Protein AF-A0A0B8PAC1-F1 (afdb_monomer_lite)

Foldseek 3Di:
DDPVVVVVVVVVVVVVPPPPPPPPPPPDDDAQEEEEEQQQQDPDDDPVRNSNDDDPVRLVVLQVVLVVSVHQKYKYKNHQDPVRVCSRNPDQWDWFWACCVPPVNVLLADPPGGIIITMTHGPQKDKDWDHKDQPDPDPSHNFWIKTWMWIDDVPDDTKIWIWTFDDDDDPPPDDDDDDDPDPDDGDTDIDID

Radius of gyration: 26.23 Å; chains: 1; bounding box: 76×37×87 Å

pLDDT: mean 80.49, std 21.04, range [26.0, 98.44]

Secondary structure (DSSP, 8-state):
--HHHHHHHHHHHHHHTGGG------------EEEEEEEEE-SS-BTTBGGG---HHHHHHHHHHHHHTT-SEEEEEEE--HHHHHHHH-TTEEEEE-GGGSGGGGGGS-SS---EEEEEEETTSEEEE-PPEE--SSTT--S-EEEEEEEE-TTS--EEEEEE-PPP--------SS------PPPPEEEE-

Sequence (193 aa):
MNIKTVKKCLAFASILLSPITFTQVAYASSLQVSSWNIAWLSETGYPQFSESIRNKDDWQRLSYYSDKLNSDVLAFQEVNSIEAISKVVGDNFNIYLSQRSGWRYRDNQFDDINQYTGFAVNKSLEVKEHKDLNLNTERNGKLRFATYIEVKRPNAAAIHAYQCTLKRVAKLKKETTAPVRSFVLKGKCLIVG

Structure (mmCIF, N/CA/C/O backbone):
data_AF-A0A0B8PAC1-F1
#
_entry.id   AF-A0A0B8PAC1-F1
#
loop_
_atom_site.group_PDB
_atom_site.id
_atom_site.type_symbol
_atom_site.label_atom_id
_atom_site.label_alt_id
_atom_site.label_comp_id
_atom_site.label_asym_id
_atom_site.label_entity_id
_atom_site.label_seq_id
_atom_site.pdbx_PDB_ins_code
_atom_site.Cartn_x
_atom_site.Cartn_y
_atom_site.Cartn_z
_atom_site.occupancy
_atom_site.B_iso_or_equiv
_atom_site.auth_seq_id
_atom_site.auth_comp_id
_atom_site.auth_asym_id
_atom_site.auth_atom_id
_atom_site.pdbx_PDB_model_num
ATOM 1 N N . MET A 1 1 ? -63.603 7.082 46.243 1.00 55.25 1 MET A N 1
ATOM 2 C CA . MET A 1 1 ? -62.146 6.879 46.054 1.00 55.25 1 MET A CA 1
ATOM 3 C C . MET A 1 1 ? -61.405 8.045 46.708 1.00 55.25 1 MET A C 1
ATOM 5 O O . MET A 1 1 ? -61.757 9.185 46.437 1.00 55.25 1 MET A O 1
ATOM 9 N N . ASN A 1 2 ? -60.489 7.793 47.650 1.00 65.25 2 ASN A N 1
ATOM 10 C CA . ASN A 1 2 ? -59.908 8.838 48.509 1.00 65.25 2 ASN A CA 1
ATOM 11 C C . ASN A 1 2 ? -58.865 9.680 47.746 1.00 65.25 2 ASN A C 1
ATOM 13 O O . ASN A 1 2 ? -57.866 9.150 47.261 1.00 65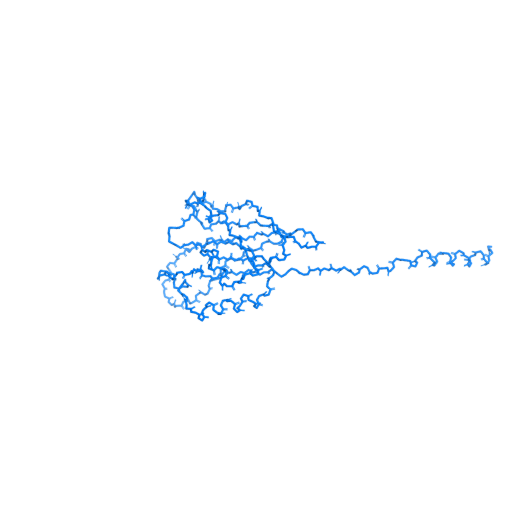.25 2 ASN A O 1
ATOM 17 N N . ILE A 1 3 ? -59.078 10.998 47.677 1.00 57.22 3 ILE A N 1
ATOM 18 C CA . ILE A 1 3 ? -58.225 11.970 46.966 1.00 57.22 3 ILE A CA 1
ATOM 19 C C . ILE A 1 3 ? -56.763 11.920 47.452 1.00 57.22 3 ILE A C 1
ATOM 21 O O . ILE A 1 3 ? -55.840 12.142 46.666 1.00 57.22 3 ILE A O 1
ATOM 25 N N . LYS A 1 4 ? -56.518 11.568 48.724 1.00 57.72 4 LYS A N 1
ATOM 26 C CA . LYS A 1 4 ? -55.156 11.396 49.263 1.00 57.72 4 LYS A CA 1
ATOM 27 C C . LYS A 1 4 ? -54.440 10.165 48.693 1.00 57.72 4 LYS A C 1
ATOM 29 O O . LYS A 1 4 ? -53.223 10.201 48.530 1.00 57.72 4 LYS A O 1
ATOM 34 N N . THR A 1 5 ? -55.173 9.103 48.365 1.00 56.06 5 THR A N 1
ATOM 35 C CA . THR A 1 5 ? -54.619 7.867 47.787 1.00 56.06 5 THR A CA 1
ATOM 36 C C . THR A 1 5 ? -54.248 8.066 46.318 1.00 56.06 5 THR A C 1
ATOM 38 O O . THR A 1 5 ? -53.167 7.662 45.902 1.00 56.06 5 THR A O 1
ATOM 41 N N . VAL A 1 6 ? -55.074 8.797 45.560 1.00 58.62 6 VAL A N 1
ATOM 42 C CA . VAL A 1 6 ? -54.806 9.126 44.147 1.00 58.62 6 VAL A CA 1
ATOM 43 C C . VAL A 1 6 ? -53.560 10.014 44.006 1.00 58.62 6 VAL A C 1
ATOM 45 O O . VAL A 1 6 ? -52.707 9.741 43.166 1.00 58.62 6 VAL A O 1
ATOM 48 N N . LYS A 1 7 ? -53.383 11.017 44.882 1.00 51.88 7 LYS A N 1
ATOM 49 C CA . LYS A 1 7 ? -52.188 11.887 44.889 1.00 51.88 7 LYS A CA 1
ATOM 50 C C . LYS A 1 7 ? -50.889 11.137 45.212 1.00 51.88 7 LYS A C 1
ATOM 52 O O . LYS A 1 7 ? -49.858 11.449 44.625 1.00 51.88 7 LYS A O 1
ATOM 57 N N . LYS A 1 8 ? -50.932 10.142 46.109 1.00 52.06 8 LYS A N 1
ATOM 58 C CA . LYS A 1 8 ? -49.770 9.288 46.411 1.00 52.06 8 LYS A CA 1
ATOM 59 C C . LYS A 1 8 ? -49.407 8.396 45.219 1.00 52.06 8 LYS A C 1
ATOM 61 O O . LYS A 1 8 ? -48.238 8.338 44.865 1.00 52.06 8 LYS A O 1
ATOM 66 N N . CYS A 1 9 ? -50.383 7.778 44.551 1.00 51.62 9 CYS A N 1
ATOM 67 C CA . CYS A 1 9 ? -50.128 6.962 43.356 1.00 51.62 9 CYS A CA 1
ATOM 68 C C . CYS A 1 9 ? -49.578 7.778 42.173 1.00 51.62 9 CYS A C 1
ATOM 70 O O . CYS A 1 9 ? -48.664 7.308 41.502 1.00 51.62 9 CYS A O 1
ATOM 72 N N . LEU A 1 10 ? -50.061 9.009 41.956 1.00 51.34 10 LEU A N 1
ATOM 73 C CA . LEU A 1 10 ? -49.503 9.908 40.935 1.00 51.34 10 LEU A CA 1
ATOM 74 C C . LEU A 1 10 ? -48.063 10.336 41.254 1.00 51.34 10 LEU A C 1
ATOM 76 O O . LEU A 1 10 ? -47.228 10.348 40.358 1.00 51.34 10 LEU A O 1
ATOM 80 N N . ALA A 1 11 ? -47.737 10.622 42.519 1.00 51.81 11 ALA A N 1
ATOM 81 C CA . ALA A 1 11 ? -46.369 10.965 42.915 1.00 51.81 11 ALA A CA 1
ATOM 82 C C . ALA A 1 11 ? -45.387 9.786 42.753 1.00 51.81 11 ALA A C 1
ATOM 84 O O . ALA A 1 11 ? -44.249 9.991 42.339 1.00 51.81 11 ALA A O 1
ATOM 85 N N . PHE A 1 12 ? -45.829 8.550 43.017 1.00 51.41 12 PHE A N 1
ATOM 86 C CA . PHE A 1 12 ? -45.015 7.347 42.794 1.00 51.41 12 PHE A CA 1
ATOM 87 C C . PHE A 1 12 ? -44.838 7.013 41.304 1.00 51.41 12 PHE A C 1
ATOM 89 O O . PHE A 1 12 ? -43.748 6.610 40.901 1.00 51.41 12 PHE A O 1
ATOM 96 N N . ALA A 1 13 ? -45.863 7.232 40.472 1.00 52.00 13 ALA A N 1
ATOM 97 C CA . ALA A 1 13 ? -45.767 7.037 39.025 1.00 52.00 13 ALA A CA 1
ATOM 98 C C . ALA A 1 13 ? -44.797 8.034 38.360 1.00 52.00 13 ALA A C 1
ATOM 100 O O . ALA A 1 13 ? -44.042 7.652 37.468 1.00 52.00 13 ALA A O 1
ATOM 101 N N . SER A 1 14 ? -44.748 9.282 38.838 1.00 52.47 14 SER A N 1
ATOM 102 C CA . SER A 1 14 ? -43.833 10.308 38.314 1.00 52.47 14 SER A CA 1
ATOM 103 C C . SER A 1 14 ? -42.361 10.072 38.679 1.00 52.47 14 SER A C 1
ATOM 105 O O . SER A 1 14 ? -41.478 10.472 37.927 1.00 52.47 14 SER A O 1
ATOM 107 N N . ILE A 1 15 ? -42.074 9.410 39.806 1.00 53.97 15 ILE A N 1
ATOM 108 C CA . ILE A 1 15 ? -40.696 9.099 40.230 1.00 53.97 15 ILE A CA 1
ATOM 109 C C . ILE A 1 15 ? -40.146 7.872 39.481 1.00 53.97 15 ILE A C 1
ATOM 111 O O . ILE A 1 15 ? -38.960 7.831 39.161 1.00 53.97 15 ILE A O 1
ATOM 115 N N . LEU A 1 16 ? -41.002 6.907 39.127 1.00 53.84 16 LEU A N 1
ATOM 116 C CA . LEU A 1 16 ? -40.604 5.702 38.385 1.00 53.84 16 LEU A CA 1
ATOM 117 C C . LEU A 1 16 ? -40.397 5.931 36.877 1.00 53.84 16 LEU A C 1
ATOM 119 O O . LEU A 1 16 ? -39.683 5.154 36.250 1.00 53.84 16 LEU A O 1
ATOM 123 N N . LEU A 1 17 ? -40.961 6.998 36.298 1.00 52.41 17 LEU A N 1
ATOM 124 C CA . LEU A 1 17 ? -40.736 7.373 34.891 1.00 52.41 17 LEU A CA 1
ATOM 125 C C . LEU A 1 17 ? -39.542 8.324 34.674 1.00 52.41 17 LEU A C 1
ATOM 127 O O . LEU A 1 17 ? -39.187 8.605 33.532 1.00 52.41 17 LEU A O 1
ATOM 131 N N . SER A 1 18 ? -38.916 8.816 35.747 1.00 50.09 18 SER A N 1
ATOM 132 C CA . SER A 1 18 ? -37.859 9.837 35.687 1.00 50.09 18 SER A CA 1
ATOM 133 C C . SER A 1 18 ? -36.458 9.360 35.231 1.00 50.09 18 SER A C 1
ATOM 135 O O . SER A 1 18 ? -35.727 10.178 34.677 1.00 50.09 18 SER A O 1
ATOM 137 N N . PRO A 1 19 ? -36.019 8.086 35.364 1.00 55.28 19 PRO A N 1
ATOM 138 C CA . PRO A 1 19 ? -34.639 7.741 34.998 1.00 55.28 19 PRO A CA 1
ATOM 139 C C . PRO A 1 19 ? -34.410 7.403 33.508 1.00 55.28 19 PRO A C 1
ATOM 141 O O . PRO A 1 19 ? -33.292 7.047 33.148 1.00 55.28 19 PRO A O 1
ATOM 144 N N . ILE A 1 20 ? -35.409 7.498 32.618 1.00 58.44 20 ILE A N 1
ATOM 145 C CA . ILE A 1 20 ? -35.274 6.994 31.228 1.00 58.44 20 ILE A CA 1
ATOM 146 C C . ILE A 1 20 ? -34.591 7.997 30.274 1.00 58.44 20 ILE A C 1
ATOM 148 O O . ILE A 1 20 ? -34.178 7.629 29.178 1.00 58.44 20 ILE A O 1
ATOM 152 N N . THR A 1 21 ? -34.354 9.247 30.676 1.00 57.12 21 THR A N 1
ATOM 153 C CA . THR A 1 21 ? -33.666 10.236 29.823 1.00 57.12 21 THR A CA 1
ATOM 154 C C . THR A 1 21 ? -32.166 10.343 30.106 1.00 57.12 21 THR A C 1
ATOM 156 O O . THR A 1 21 ? -31.617 11.442 30.117 1.00 57.12 21 THR A O 1
ATOM 159 N N . PHE A 1 22 ? -31.468 9.224 30.318 1.00 62.47 22 PHE A N 1
ATOM 160 C CA . PHE A 1 22 ? -30.019 9.211 30.101 1.00 62.47 22 PHE A CA 1
ATOM 161 C C . PHE A 1 22 ? -29.787 9.145 28.591 1.00 62.47 22 PHE A C 1
ATOM 163 O O . PHE A 1 22 ? -29.787 8.071 27.990 1.00 62.47 22 PHE A O 1
ATOM 170 N N . THR A 1 23 ? -29.626 10.307 27.956 1.00 61.69 23 THR A N 1
ATOM 171 C CA . THR A 1 23 ? -29.133 10.377 26.580 1.00 61.69 23 THR A CA 1
ATOM 172 C C . THR A 1 23 ? -27.737 9.770 26.569 1.00 61.69 23 THR A C 1
ATOM 174 O O . THR A 1 23 ? -26.774 10.406 27.000 1.00 61.69 23 THR A O 1
ATOM 177 N N . GLN A 1 24 ? -27.621 8.517 26.133 1.00 66.31 24 GLN A N 1
ATOM 178 C CA . GLN A 1 24 ? -26.319 7.920 25.898 1.00 66.31 24 GLN A CA 1
ATOM 179 C C . GLN A 1 24 ? -25.684 8.675 24.736 1.00 66.31 24 GLN A C 1
ATOM 181 O O . GLN A 1 24 ? -26.110 8.553 23.588 1.00 66.31 24 GLN A O 1
ATOM 186 N N . VAL A 1 25 ? -24.695 9.509 25.047 1.00 66.19 25 VAL A N 1
ATOM 187 C CA . VAL A 1 25 ? -23.840 10.107 24.028 1.00 66.19 25 VAL A CA 1
ATOM 188 C C . VAL A 1 25 ? -23.055 8.951 23.421 1.00 66.19 25 VAL A C 1
ATOM 190 O O . VAL A 1 25 ? -22.156 8.397 24.052 1.00 66.19 25 VAL A O 1
ATOM 193 N N . ALA A 1 26 ? -23.451 8.522 22.225 1.00 67.19 26 ALA A N 1
ATOM 194 C CA . ALA A 1 26 ? -22.711 7.522 21.478 1.00 67.19 26 ALA A CA 1
ATOM 195 C C . ALA A 1 26 ? -21.382 8.147 21.033 1.00 67.19 26 ALA A C 1
ATOM 197 O O . ALA A 1 26 ? -21.338 8.955 20.105 1.00 67.19 26 ALA A O 1
ATOM 198 N N . TYR A 1 27 ? -20.294 7.793 21.715 1.00 64.50 27 TYR A N 1
ATOM 199 C CA . TYR A 1 27 ? -18.945 8.161 21.300 1.00 64.50 27 TYR A CA 1
ATOM 200 C C . TYR A 1 27 ? -18.544 7.294 20.103 1.00 64.50 27 TYR A C 1
ATOM 202 O O . TYR A 1 27 ? -18.070 6.171 20.260 1.00 64.50 27 TYR A O 1
ATOM 210 N N . ALA A 1 28 ? -18.765 7.805 18.893 1.00 66.88 28 ALA A N 1
ATOM 211 C CA . ALA A 1 28 ? -18.284 7.183 17.667 1.00 66.88 28 ALA A CA 1
ATOM 212 C C . ALA A 1 28 ? -16.899 7.748 17.319 1.00 66.88 28 ALA A C 1
ATOM 214 O O . ALA A 1 28 ? -16.769 8.930 17.001 1.00 66.88 28 ALA A O 1
ATOM 215 N N . SER A 1 29 ? -15.857 6.913 17.368 1.00 72.38 29 SER A N 1
ATOM 216 C CA . SER A 1 29 ? -14.559 7.266 16.788 1.00 72.38 29 SER A CA 1
ATOM 217 C C . SER A 1 29 ? -14.637 7.139 15.266 1.00 72.38 29 SER A C 1
ATOM 219 O O . SER A 1 29 ? -14.939 6.065 14.735 1.00 72.38 29 SER A O 1
ATOM 221 N N . SER A 1 30 ? -14.401 8.241 14.551 1.00 83.31 30 SER A N 1
ATOM 222 C CA . SER A 1 30 ? -14.331 8.229 13.089 1.00 83.31 30 SER A CA 1
ATOM 223 C C . SER A 1 30 ? -13.079 7.493 12.620 1.00 83.31 30 SER A C 1
ATOM 225 O O . SER A 1 30 ? -12.010 7.693 13.189 1.00 83.31 30 SER A O 1
ATOM 227 N N . LEU A 1 31 ? -13.213 6.692 11.564 1.00 87.62 31 LEU A N 1
ATOM 228 C CA . LEU A 1 31 ? -12.092 6.110 10.830 1.00 87.62 31 LEU A CA 1
ATOM 229 C C . LEU A 1 31 ? -12.044 6.762 9.445 1.00 87.62 31 LEU A C 1
ATOM 231 O O . LEU A 1 31 ? -12.978 6.586 8.661 1.00 87.62 31 LEU A O 1
ATOM 235 N N . GLN A 1 32 ? -10.983 7.503 9.136 1.00 92.56 32 GLN A N 1
ATOM 236 C CA . GLN A 1 32 ? -10.778 8.051 7.799 1.00 92.56 32 GLN A CA 1
ATOM 237 C C . GLN A 1 32 ? -10.130 7.016 6.888 1.00 92.56 32 GLN A C 1
ATOM 239 O O . GLN A 1 32 ? -8.990 6.596 7.099 1.00 92.56 32 GLN A O 1
ATOM 244 N N . VAL A 1 33 ? -10.859 6.641 5.840 1.00 92.94 33 VAL A N 1
ATOM 245 C CA . VAL A 1 33 ? -10.387 5.683 4.845 1.00 92.94 33 VAL A CA 1
ATOM 246 C C . VAL A 1 33 ? -10.327 6.344 3.475 1.00 92.94 33 VAL A C 1
ATOM 248 O O . VAL A 1 33 ? -11.323 6.878 2.991 1.00 92.94 33 VAL A O 1
ATOM 251 N N . SER A 1 34 ? -9.164 6.265 2.833 1.00 94.19 34 SER A N 1
ATOM 252 C CA . SER A 1 34 ? -8.934 6.792 1.486 1.00 94.19 34 SER A CA 1
ATOM 253 C C . SER A 1 34 ? -8.498 5.696 0.528 1.00 94.19 34 SER A C 1
ATOM 255 O O . SER A 1 34 ? -7.985 4.656 0.937 1.00 94.19 34 SER A O 1
ATOM 257 N N . SER A 1 35 ? -8.664 5.943 -0.775 1.00 94.00 35 SER A N 1
ATOM 258 C CA . SER A 1 35 ? -8.115 5.071 -1.814 1.00 94.00 35 SER A CA 1
ATOM 259 C C . SER A 1 35 ? -7.390 5.838 -2.916 1.00 94.00 35 SER A C 1
ATOM 261 O O . SER A 1 35 ? -7.925 6.801 -3.489 1.00 94.00 35 SER A O 1
ATOM 263 N N . TRP A 1 36 ? -6.187 5.376 -3.260 1.00 94.50 36 TRP A N 1
ATOM 264 C CA . TRP A 1 36 ? -5.319 6.049 -4.218 1.00 94.50 36 TRP A CA 1
ATOM 265 C C . TRP A 1 36 ? -4.577 5.083 -5.146 1.00 94.50 36 TRP A C 1
ATOM 267 O O . TRP A 1 36 ? -3.743 4.282 -4.733 1.00 94.50 36 TRP A O 1
ATOM 277 N N . ASN A 1 37 ? -4.836 5.212 -6.445 1.00 94.00 37 ASN A N 1
ATOM 278 C CA . ASN A 1 37 ? -3.957 4.665 -7.466 1.00 94.00 37 ASN A CA 1
ATOM 279 C C . ASN A 1 37 ? -2.818 5.658 -7.712 1.00 94.00 37 ASN A C 1
ATOM 281 O O . ASN A 1 37 ? -3.069 6.751 -8.222 1.00 94.00 37 ASN A O 1
ATOM 285 N N . ILE A 1 38 ? -1.591 5.282 -7.359 1.00 94.06 38 ILE A N 1
ATOM 286 C CA . ILE A 1 38 ? -0.443 6.207 -7.339 1.00 94.06 38 ILE A CA 1
ATOM 287 C C . ILE A 1 38 ? 0.321 6.196 -8.680 1.00 94.06 38 ILE A C 1
ATOM 289 O O . ILE A 1 38 ? 1.348 6.849 -8.829 1.00 94.06 38 ILE A O 1
ATOM 293 N N . ALA A 1 39 ? -0.229 5.506 -9.689 1.00 92.69 39 ALA A N 1
ATOM 294 C CA . ALA A 1 39 ? 0.265 5.438 -11.064 1.00 92.69 39 ALA A CA 1
ATOM 295 C C . ALA A 1 39 ? 1.727 4.973 -11.174 1.00 92.69 39 ALA A C 1
ATOM 297 O O . ALA A 1 39 ? 2.636 5.783 -11.329 1.00 92.69 39 ALA A O 1
ATOM 298 N N . TRP A 1 40 ? 1.953 3.658 -11.139 1.00 93.94 40 TRP A N 1
ATOM 299 C CA . TRP A 1 40 ? 3.293 3.058 -11.238 1.00 93.94 40 TRP A CA 1
ATOM 300 C C . TRP A 1 40 ? 4.296 3.634 -10.221 1.00 93.94 40 TRP A C 1
ATOM 302 O O . TRP A 1 40 ? 5.363 4.128 -10.589 1.00 93.94 40 TRP A O 1
ATOM 312 N N . LEU A 1 41 ? 3.947 3.635 -8.933 1.00 97.00 41 LEU A N 1
ATOM 313 C CA . LEU A 1 41 ? 4.834 4.109 -7.871 1.00 97.00 41 LEU A CA 1
ATOM 314 C C . LEU A 1 41 ? 6.020 3.155 -7.699 1.00 97.00 41 LEU A C 1
ATOM 316 O O . LEU A 1 41 ? 5.839 2.006 -7.306 1.00 97.00 41 LEU A O 1
ATOM 320 N N . SER A 1 42 ? 7.222 3.649 -7.980 1.00 96.50 42 SER A N 1
ATOM 321 C CA . SER A 1 42 ? 8.472 2.892 -7.942 1.00 96.50 42 SER A CA 1
ATOM 322 C C . SER A 1 42 ? 9.629 3.828 -7.602 1.00 96.50 42 SER A C 1
ATOM 324 O O . SER A 1 42 ? 9.605 5.008 -7.941 1.00 96.50 42 SER A O 1
ATOM 326 N N . GLU A 1 43 ? 10.645 3.301 -6.934 1.00 94.88 43 GLU A N 1
ATOM 327 C CA . GLU A 1 43 ? 11.888 3.976 -6.563 1.00 94.88 43 GLU A CA 1
ATOM 328 C C . GLU A 1 43 ? 12.831 4.112 -7.752 1.00 94.88 43 GLU A C 1
ATOM 330 O O . GLU A 1 43 ? 13.673 5.005 -7.770 1.00 94.88 43 GLU A O 1
ATOM 335 N N . THR A 1 44 ? 12.680 3.221 -8.731 1.00 94.00 44 THR A N 1
ATOM 336 C CA . THR A 1 44 ? 13.395 3.258 -10.005 1.00 94.00 44 THR A CA 1
ATOM 337 C C . THR A 1 44 ? 12.435 3.677 -11.111 1.00 94.00 44 THR A C 1
ATOM 339 O O . THR A 1 44 ? 11.299 3.201 -11.166 1.00 94.00 44 THR A O 1
ATOM 342 N N . GLY A 1 45 ? 12.894 4.571 -11.986 1.00 93.88 45 GLY A N 1
ATOM 343 C CA . GLY A 1 45 ? 12.165 4.964 -13.186 1.00 93.88 45 GLY A CA 1
ATOM 344 C C . GLY A 1 45 ? 12.370 3.952 -14.311 1.00 93.88 45 GLY A C 1
ATOM 345 O O . GLY A 1 45 ? 13.497 3.571 -14.615 1.00 93.88 45 GLY A O 1
ATOM 346 N N . TYR A 1 46 ? 11.277 3.554 -14.948 1.00 92.69 46 TYR A N 1
ATOM 347 C CA . TYR A 1 46 ? 11.241 2.627 -16.071 1.00 92.69 46 TYR A CA 1
ATOM 348 C C . TYR A 1 46 ? 10.802 3.396 -17.327 1.00 92.69 46 TYR A C 1
ATOM 350 O O . TYR A 1 46 ? 9.671 3.883 -17.361 1.00 92.69 46 TYR A O 1
ATOM 358 N N . PRO A 1 47 ? 11.650 3.535 -18.366 1.00 91.44 47 PRO A N 1
ATOM 359 C CA . PRO A 1 47 ? 11.351 4.353 -19.549 1.00 91.44 47 PRO A CA 1
ATOM 360 C C . PRO A 1 47 ? 10.048 3.995 -20.274 1.00 91.44 47 PRO A C 1
ATOM 362 O O . PRO A 1 47 ? 9.400 4.867 -20.849 1.00 91.44 47 PRO A O 1
ATOM 365 N N . GLN A 1 48 ? 9.640 2.725 -20.227 1.00 91.19 48 GLN A N 1
ATOM 366 C CA . GLN A 1 48 ? 8.386 2.243 -20.807 1.00 91.19 48 GLN A CA 1
ATOM 367 C C . GLN A 1 48 ? 7.132 2.672 -20.016 1.00 91.19 48 GLN A C 1
ATOM 369 O O . GLN A 1 48 ? 6.021 2.569 -20.533 1.00 91.19 48 GLN A O 1
ATOM 374 N N . PHE A 1 49 ? 7.304 3.179 -18.789 1.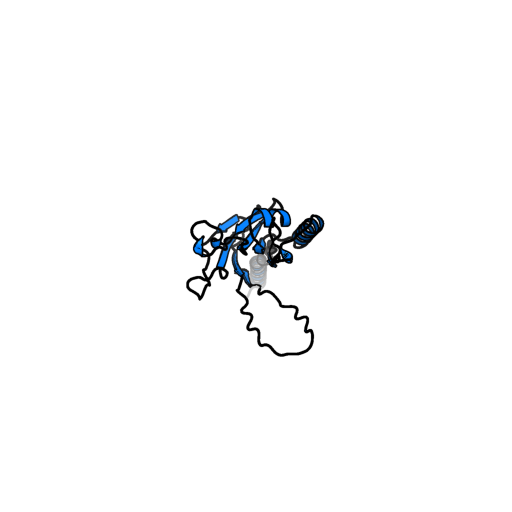00 89.12 49 PHE A N 1
ATOM 375 C CA . PHE A 1 49 ? 6.249 3.694 -17.913 1.00 89.12 49 PHE A CA 1
ATOM 376 C C . PHE A 1 49 ? 6.645 5.081 -17.405 1.00 89.12 49 PHE A C 1
ATOM 378 O O . PHE A 1 49 ? 7.220 5.219 -16.325 1.00 89.12 49 PHE A O 1
ATOM 385 N N . SER A 1 50 ? 6.340 6.124 -18.178 1.00 91.44 50 SER A N 1
ATOM 386 C CA . SER A 1 50 ? 6.737 7.505 -17.864 1.00 91.44 50 SER A CA 1
ATOM 387 C C . SER A 1 50 ? 6.356 7.957 -16.450 1.00 91.44 50 SER A C 1
ATOM 389 O O . SER A 1 50 ? 7.110 8.678 -15.810 1.00 91.44 50 SER A O 1
ATOM 391 N N . GLU A 1 51 ? 5.231 7.471 -15.928 1.00 91.00 51 GLU A N 1
ATOM 392 C CA . GLU A 1 51 ? 4.705 7.778 -14.600 1.00 91.00 51 GLU A CA 1
ATOM 393 C C . GLU A 1 51 ? 5.571 7.213 -13.471 1.00 91.00 51 GLU A C 1
ATOM 395 O O . GLU A 1 51 ? 5.507 7.705 -12.349 1.00 91.00 51 GLU A O 1
ATOM 400 N N . SER A 1 52 ? 6.390 6.194 -13.754 1.00 94.12 52 SER A N 1
ATOM 401 C CA . SER A 1 52 ? 7.353 5.647 -12.794 1.00 94.12 52 SER A CA 1
ATOM 402 C C . SER A 1 52 ? 8.573 6.550 -12.594 1.00 94.12 52 SER A C 1
ATOM 404 O O . SER A 1 52 ? 9.222 6.479 -11.552 1.00 94.12 52 SER A O 1
ATOM 406 N N . ILE A 1 53 ? 8.867 7.428 -13.558 1.00 95.62 53 ILE A N 1
ATOM 407 C CA . ILE A 1 53 ? 10.002 8.348 -13.513 1.00 95.62 53 ILE A CA 1
ATOM 408 C C . ILE A 1 53 ? 9.613 9.547 -12.648 1.00 95.62 53 ILE A C 1
ATOM 410 O O . ILE A 1 53 ? 8.779 10.358 -13.039 1.00 95.62 53 ILE A O 1
ATOM 414 N N . ARG A 1 54 ? 10.221 9.656 -11.464 1.00 95.19 54 ARG A N 1
ATOM 415 C CA . ARG A 1 54 ? 9.922 10.709 -10.485 1.00 95.19 54 ARG A CA 1
ATOM 416 C C . ARG A 1 54 ? 11.182 11.416 -10.028 1.00 95.19 54 ARG A C 1
ATOM 418 O O . ARG A 1 54 ? 12.176 10.773 -9.690 1.00 95.19 54 ARG A O 1
ATOM 425 N N . ASN A 1 55 ? 11.116 12.738 -9.968 1.00 96.12 55 ASN A N 1
ATOM 426 C CA . ASN A 1 55 ? 12.138 13.563 -9.339 1.00 96.12 55 ASN A CA 1
ATOM 427 C C . ASN A 1 55 ? 11.793 13.837 -7.863 1.00 96.12 55 ASN A C 1
ATOM 429 O O . ASN A 1 55 ? 10.774 13.389 -7.336 1.00 96.12 55 ASN A O 1
ATOM 433 N N . LYS A 1 56 ? 12.664 14.579 -7.173 1.00 96.56 56 LYS A N 1
ATOM 434 C CA . LYS A 1 56 ? 12.484 14.925 -5.756 1.00 96.56 56 LYS A CA 1
ATOM 435 C C . LYS A 1 56 ? 11.183 15.692 -5.488 1.00 96.56 56 LYS A C 1
ATOM 437 O O . LYS A 1 56 ? 10.517 15.402 -4.495 1.00 96.56 56 LYS A O 1
ATOM 442 N N . ASP A 1 57 ? 10.814 16.629 -6.355 1.00 97.81 57 ASP A N 1
ATOM 443 C CA . ASP A 1 57 ? 9.606 17.436 -6.182 1.00 97.81 57 ASP A CA 1
ATOM 444 C C . ASP A 1 57 ? 8.340 16.585 -6.343 1.00 97.81 57 ASP A C 1
ATOM 446 O O . ASP A 1 57 ? 7.342 16.825 -5.664 1.00 97.81 57 ASP A O 1
ATOM 450 N N . ASP A 1 58 ? 8.372 15.567 -7.208 1.00 97.38 58 ASP A N 1
ATOM 451 C CA . ASP A 1 58 ? 7.272 14.610 -7.352 1.00 97.38 58 ASP A CA 1
ATOM 452 C C . ASP A 1 58 ? 7.059 13.835 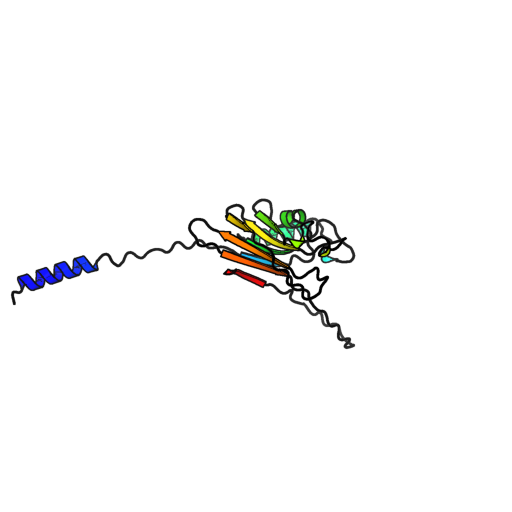-6.049 1.00 97.38 58 ASP A C 1
ATOM 454 O O . ASP A 1 58 ? 5.933 13.751 -5.561 1.00 97.38 58 ASP A O 1
ATOM 458 N N . TRP A 1 59 ? 8.133 13.336 -5.430 1.00 97.56 59 TRP A N 1
ATOM 459 C CA . TRP A 1 59 ? 8.055 12.658 -4.131 1.00 97.56 59 TRP A CA 1
ATOM 460 C C . TRP A 1 59 ? 7.528 13.572 -3.024 1.00 97.56 59 TRP A C 1
ATOM 462 O O . TRP A 1 59 ? 6.662 13.163 -2.251 1.00 97.56 59 TRP A O 1
ATOM 472 N N . GLN A 1 60 ? 7.991 14.823 -2.976 1.00 98.00 60 GLN A N 1
ATOM 473 C CA . GLN A 1 60 ? 7.495 15.810 -2.014 1.00 98.00 60 GLN A CA 1
ATOM 474 C C . GLN A 1 60 ? 6.005 16.100 -2.210 1.00 98.00 60 GLN A C 1
ATOM 476 O O . GLN A 1 60 ? 5.264 16.178 -1.233 1.00 98.00 60 GLN A O 1
ATOM 481 N N . ARG A 1 61 ? 5.539 16.215 -3.460 1.00 98.12 61 ARG A N 1
ATOM 482 C CA . ARG A 1 61 ? 4.112 16.395 -3.762 1.00 98.12 61 ARG A CA 1
ATOM 483 C C . ARG A 1 61 ? 3.293 15.169 -3.384 1.00 98.12 61 ARG A C 1
ATOM 485 O O . ARG A 1 61 ? 2.215 15.329 -2.823 1.00 98.12 61 ARG A O 1
ATOM 492 N N . LEU A 1 62 ? 3.787 13.961 -3.660 1.00 98.12 62 LEU A N 1
ATOM 493 C CA . LEU A 1 62 ? 3.097 12.729 -3.278 1.00 98.12 62 LEU A CA 1
ATOM 494 C C . LEU A 1 62 ? 2.919 12.641 -1.762 1.00 98.12 62 LEU A C 1
ATOM 496 O O . LEU A 1 62 ? 1.809 12.385 -1.302 1.00 98.12 62 LEU A O 1
ATOM 500 N N . SER A 1 63 ? 3.985 12.907 -1.004 1.00 98.12 63 SER A N 1
ATOM 501 C CA . SER A 1 63 ? 3.934 12.930 0.458 1.00 98.12 63 SER A CA 1
ATOM 502 C C . SER A 1 63 ? 3.004 14.026 0.978 1.00 98.12 63 SER A C 1
ATOM 504 O O . SER A 1 63 ? 2.107 13.737 1.763 1.00 98.12 63 SER A O 1
ATOM 506 N N . TYR A 1 64 ? 3.097 15.243 0.434 1.00 98.06 64 TYR A N 1
ATOM 507 C CA . TYR A 1 64 ? 2.180 16.333 0.769 1.00 98.06 64 TYR A CA 1
ATOM 508 C C . TYR A 1 64 ? 0.707 15.945 0.570 1.00 98.06 64 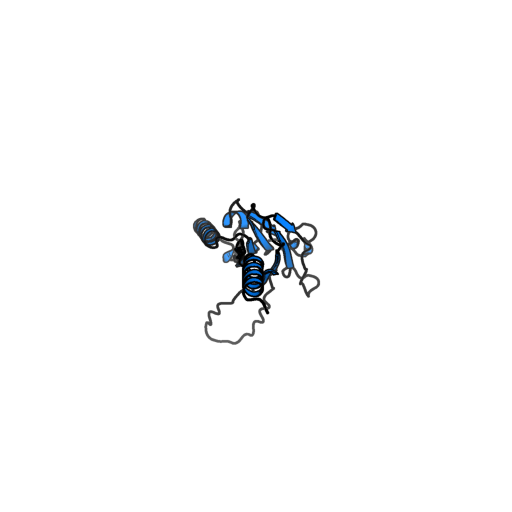TYR A C 1
ATOM 510 O O . TYR A 1 64 ? -0.127 16.206 1.436 1.00 98.06 64 TYR A O 1
ATOM 518 N N . TYR A 1 65 ? 0.362 15.317 -0.559 1.00 97.81 65 TYR A N 1
ATOM 519 C CA . TYR A 1 65 ? -1.014 14.880 -0.796 1.00 97.81 65 TYR A CA 1
ATOM 520 C C . TYR A 1 65 ? -1.418 13.719 0.110 1.00 97.81 65 TYR A C 1
ATOM 522 O O . TYR A 1 65 ? -2.556 13.712 0.572 1.00 97.81 65 TYR A O 1
ATOM 530 N N . SER A 1 66 ? -0.508 12.790 0.409 1.00 97.44 66 SER A N 1
ATOM 531 C CA . SER A 1 66 ? -0.748 11.729 1.391 1.00 97.44 66 SER A CA 1
ATOM 532 C C . SER A 1 66 ? -1.113 12.306 2.762 1.00 97.44 66 SER A C 1
ATOM 534 O O . SER A 1 66 ? -2.117 11.903 3.345 1.00 97.44 66 SER A O 1
ATOM 536 N N . ASP A 1 67 ? -0.379 13.315 3.234 1.00 97.19 67 ASP A N 1
ATOM 537 C CA . ASP A 1 67 ? -0.664 13.992 4.504 1.00 97.19 67 ASP A CA 1
ATOM 538 C C . ASP A 1 67 ? -2.022 14.705 4.477 1.00 97.19 67 ASP A C 1
ATOM 540 O O . ASP A 1 67 ? -2.784 14.670 5.446 1.00 97.19 67 ASP A O 1
ATOM 544 N N . LYS A 1 68 ? -2.377 15.324 3.343 1.00 97.31 68 LYS A N 1
ATOM 545 C CA . LYS A 1 68 ? -3.679 15.986 3.164 1.00 97.31 68 LYS A CA 1
ATOM 546 C C . LYS A 1 68 ? -4.861 15.026 3.152 1.00 97.31 68 LYS A C 1
ATOM 548 O O . LYS A 1 68 ? -5.958 15.456 3.501 1.00 97.31 68 LYS A O 1
ATOM 553 N N . LEU A 1 69 ? -4.658 13.760 2.785 1.00 95.06 69 LEU A N 1
ATOM 554 C CA . LEU A 1 69 ? -5.698 12.738 2.904 1.00 95.06 69 LEU A CA 1
ATOM 555 C C . LEU A 1 69 ? -6.025 12.411 4.365 1.00 95.06 69 LEU A C 1
ATOM 557 O O . LEU A 1 69 ? -7.055 11.785 4.591 1.00 95.06 69 LEU A O 1
ATOM 561 N N . ASN A 1 70 ? -5.158 12.775 5.324 1.00 95.12 70 ASN A N 1
ATOM 562 C CA . ASN A 1 70 ? -5.342 12.578 6.766 1.00 95.12 70 ASN A CA 1
ATOM 563 C C . ASN A 1 70 ? -5.943 11.200 7.109 1.00 95.12 70 ASN A C 1
ATOM 565 O O . ASN A 1 70 ? -6.921 11.091 7.848 1.00 95.12 70 ASN A O 1
ATOM 569 N N . SER A 1 71 ? -5.429 10.156 6.456 1.00 94.88 71 SER A N 1
ATOM 570 C CA . SER A 1 71 ? -6.058 8.838 6.453 1.00 94.88 71 SER A CA 1
ATOM 571 C C . SER A 1 71 ? -5.554 7.977 7.596 1.00 94.88 71 SER A C 1
ATOM 573 O O . SER A 1 71 ? -4.352 7.865 7.812 1.00 94.88 71 SER A O 1
ATOM 575 N N . ASP A 1 72 ? -6.475 7.294 8.264 1.00 95.00 72 ASP A N 1
ATOM 576 C CA . ASP A 1 72 ? -6.139 6.220 9.194 1.00 95.00 72 ASP A CA 1
ATOM 577 C C . ASP A 1 72 ? -5.821 4.928 8.433 1.00 95.00 72 ASP A C 1
ATOM 579 O O . ASP A 1 72 ? -4.966 4.140 8.833 1.00 95.00 72 ASP A O 1
ATOM 583 N N . VAL A 1 73 ? -6.504 4.722 7.304 1.00 96.00 73 VAL A N 1
ATOM 584 C CA . VAL A 1 73 ? -6.287 3.610 6.378 1.00 96.00 73 VAL A CA 1
ATOM 585 C C . VAL A 1 73 ? -6.251 4.161 4.953 1.00 96.00 73 VAL A C 1
ATOM 587 O O . VAL A 1 73 ? -7.245 4.683 4.450 1.00 96.00 73 VAL A O 1
ATOM 590 N N . LEU A 1 74 ? -5.116 4.025 4.273 1.00 96.94 74 LEU A N 1
ATOM 591 C CA . LEU A 1 74 ? -4.967 4.344 2.856 1.00 96.94 74 LEU A CA 1
ATOM 592 C C . LEU A 1 74 ? -4.862 3.052 2.046 1.00 96.94 74 LEU A C 1
ATOM 594 O O . LEU A 1 74 ? -3.847 2.361 2.077 1.00 96.94 74 LEU A O 1
ATOM 598 N N . ALA A 1 75 ? -5.898 2.751 1.275 1.00 96.81 75 ALA A N 1
ATOM 599 C CA . ALA A 1 75 ? -5.882 1.674 0.300 1.00 96.81 75 ALA A CA 1
ATOM 600 C C . ALA A 1 75 ? -5.184 2.146 -0.986 1.00 96.81 75 ALA A C 1
ATOM 602 O O . ALA A 1 75 ? -5.585 3.149 -1.580 1.00 96.81 75 ALA A O 1
ATOM 603 N N . PHE A 1 76 ? -4.153 1.447 -1.453 1.00 95.69 76 PHE A N 1
ATOM 604 C CA . PHE A 1 76 ? -3.366 1.894 -2.605 1.00 95.69 76 PHE A CA 1
ATOM 605 C C . PHE A 1 76 ? -3.309 0.879 -3.746 1.00 95.69 76 PHE A C 1
ATOM 607 O O . PHE A 1 76 ? -3.485 -0.331 -3.561 1.00 95.69 76 PHE A O 1
ATOM 614 N N . GLN A 1 77 ? -3.060 1.387 -4.954 1.00 94.94 77 GLN A N 1
ATOM 615 C CA . GLN A 1 77 ? -2.857 0.594 -6.169 1.00 94.94 77 GLN A CA 1
ATOM 616 C C . GLN A 1 77 ? -1.638 1.067 -6.962 1.00 94.94 77 GLN A C 1
ATOM 618 O O . GLN A 1 77 ? -1.277 2.244 -6.923 1.00 94.94 77 GLN A O 1
ATOM 623 N N . GLU A 1 78 ? -1.098 0.142 -7.761 1.00 93.56 78 GLU A N 1
ATOM 624 C CA . GLU A 1 78 ? 0.041 0.340 -8.665 1.00 93.56 78 GLU A CA 1
ATOM 625 C C . GLU A 1 78 ? 1.322 0.759 -7.943 1.00 93.56 78 GLU A C 1
ATOM 627 O O . GLU A 1 78 ? 2.019 1.674 -8.371 1.00 93.56 78 GLU A O 1
ATOM 632 N N . VAL A 1 79 ? 1.623 0.065 -6.846 1.00 96.19 79 VAL A N 1
ATOM 633 C CA . VAL A 1 79 ? 2.837 0.256 -6.048 1.00 96.19 79 VAL A CA 1
ATOM 634 C C . VAL A 1 79 ? 3.800 -0.903 -6.289 1.00 96.19 79 VAL A C 1
ATOM 636 O O . VAL A 1 79 ? 3.399 -2.064 -6.230 1.00 96.19 79 VAL A O 1
ATOM 639 N N . ASN A 1 80 ? 5.067 -0.599 -6.549 1.00 96.81 80 ASN A N 1
ATOM 640 C CA . ASN A 1 80 ? 6.089 -1.600 -6.842 1.00 96.81 80 ASN A CA 1
ATOM 641 C C . ASN A 1 80 ? 6.635 -2.298 -5.589 1.00 96.81 80 ASN A C 1
ATOM 643 O O . ASN A 1 80 ? 6.953 -3.483 -5.642 1.00 96.81 80 ASN A O 1
ATOM 647 N N . SER A 1 81 ? 6.722 -1.592 -4.462 1.00 96.94 81 SER A N 1
ATOM 648 C CA . SER A 1 81 ? 7.394 -2.081 -3.254 1.00 96.94 81 SER A CA 1
ATOM 649 C C . SER A 1 81 ? 6.890 -1.379 -1.987 1.00 96.94 81 SER A C 1
ATOM 651 O O . SER A 1 81 ? 6.183 -0.369 -2.053 1.00 96.94 81 SER A O 1
ATOM 653 N N . ILE A 1 82 ? 7.270 -1.908 -0.820 1.00 97.75 82 ILE A N 1
ATOM 654 C CA . ILE A 1 82 ? 6.988 -1.267 0.473 1.00 97.75 82 ILE A CA 1
ATOM 655 C C . ILE A 1 82 ? 7.785 0.036 0.581 1.00 97.75 82 ILE A C 1
ATOM 657 O O . ILE A 1 82 ? 7.253 1.064 0.982 1.00 97.75 82 ILE A O 1
ATOM 661 N N . GLU A 1 83 ? 9.042 0.018 0.160 1.00 97.50 83 GLU A N 1
ATOM 662 C CA . GLU A 1 83 ? 9.963 1.144 0.226 1.00 97.50 83 GLU A CA 1
ATOM 663 C C . GLU A 1 83 ? 9.462 2.338 -0.604 1.00 97.50 83 GLU A C 1
ATOM 665 O O . GLU A 1 83 ? 9.608 3.488 -0.183 1.00 97.50 83 GLU A O 1
ATOM 670 N N . ALA A 1 84 ? 8.815 2.091 -1.749 1.00 97.88 84 ALA A N 1
ATOM 671 C CA . ALA A 1 84 ? 8.207 3.137 -2.563 1.00 97.88 84 ALA A CA 1
ATOM 672 C C . ALA A 1 84 ? 7.034 3.825 -1.850 1.00 97.88 84 ALA A C 1
ATOM 674 O O . ALA A 1 84 ? 6.986 5.054 -1.800 1.00 97.88 84 ALA A O 1
ATOM 675 N N . ILE A 1 85 ? 6.088 3.057 -1.294 1.00 98.31 85 ILE A N 1
ATOM 676 C CA . ILE A 1 85 ? 4.921 3.636 -0.611 1.00 98.31 85 ILE A CA 1
ATOM 677 C C . ILE A 1 85 ? 5.301 4.278 0.721 1.00 98.31 85 ILE A C 1
ATOM 679 O O . ILE A 1 85 ? 4.768 5.338 1.035 1.00 98.31 85 ILE A O 1
ATOM 683 N N . SER A 1 86 ? 6.272 3.729 1.456 1.00 98.06 86 SER A N 1
ATOM 684 C CA . SER A 1 86 ? 6.764 4.327 2.704 1.00 98.06 86 SER A CA 1
ATOM 685 C C . SER A 1 86 ? 7.329 5.736 2.492 1.00 98.06 86 SER A C 1
ATOM 687 O O . SER A 1 86 ? 7.119 6.604 3.332 1.00 98.06 86 SER A O 1
ATOM 689 N N . LYS A 1 87 ? 7.949 6.026 1.336 1.00 97.75 87 LYS A N 1
ATOM 690 C CA . LYS A 1 87 ? 8.377 7.396 0.975 1.00 97.75 87 LYS A CA 1
ATOM 691 C C . LYS A 1 87 ? 7.216 8.377 0.779 1.00 97.75 87 LYS A C 1
ATOM 693 O O . LYS A 1 87 ? 7.435 9.583 0.834 1.00 97.75 87 LYS A O 1
ATOM 698 N N . VAL A 1 88 ? 6.013 7.876 0.499 1.00 98.12 88 VAL A N 1
ATOM 699 C CA . VAL A 1 88 ? 4.803 8.685 0.295 1.00 98.12 88 VAL A CA 1
ATOM 700 C C . VAL A 1 88 ? 4.045 8.863 1.605 1.00 98.12 88 VAL A C 1
ATOM 702 O O . VAL A 1 88 ? 3.690 9.984 1.946 1.00 98.12 88 VAL A O 1
ATOM 705 N N . VAL A 1 89 ? 3.798 7.778 2.342 1.00 98.12 89 VAL A N 1
ATOM 706 C CA . VAL A 1 89 ? 2.931 7.807 3.535 1.00 98.12 89 VAL A CA 1
ATOM 707 C C . VAL A 1 89 ? 3.685 8.083 4.838 1.00 98.12 89 VAL A C 1
ATOM 709 O O . VAL A 1 89 ? 3.066 8.422 5.844 1.00 98.12 89 VAL A O 1
ATOM 712 N N . GLY A 1 90 ? 5.012 7.947 4.830 1.00 96.75 90 GLY A N 1
ATOM 713 C CA . GLY A 1 90 ? 5.863 8.115 6.003 1.00 96.75 90 GLY A CA 1
ATOM 714 C C . GLY A 1 90 ? 5.811 6.942 6.986 1.00 96.75 90 GLY A C 1
ATOM 715 O O . GLY A 1 90 ? 5.111 5.946 6.802 1.00 96.75 90 GLY A O 1
ATOM 716 N N . ASP A 1 91 ? 6.558 7.079 8.081 1.00 96.50 91 ASP A N 1
ATOM 717 C CA . ASP A 1 91 ? 6.832 5.976 9.011 1.00 96.50 91 ASP A CA 1
ATOM 718 C C . ASP A 1 91 ? 5.707 5.702 10.018 1.00 96.50 91 ASP A C 1
ATOM 720 O O . ASP A 1 91 ? 5.807 4.780 10.828 1.00 96.50 91 ASP A O 1
ATOM 724 N N . ASN A 1 92 ? 4.621 6.475 9.991 1.00 97.00 92 ASN A N 1
ATOM 725 C CA . ASN A 1 92 ? 3.490 6.309 10.911 1.00 97.00 92 ASN A CA 1
ATOM 726 C C . ASN A 1 92 ? 2.527 5.188 10.496 1.00 97.00 92 ASN A C 1
ATOM 728 O O . ASN A 1 92 ? 1.557 4.916 11.207 1.00 97.00 92 ASN A O 1
ATOM 732 N N . PHE A 1 93 ? 2.796 4.523 9.371 1.00 98.25 93 PHE A N 1
ATOM 733 C CA . PHE A 1 93 ? 1.955 3.473 8.815 1.00 98.25 93 PHE A CA 1
ATOM 734 C C . PHE A 1 93 ? 2.649 2.110 8.839 1.00 98.25 93 PHE A C 1
ATOM 736 O O . PHE A 1 93 ? 3.855 1.993 8.625 1.00 98.25 93 PHE A O 1
ATOM 743 N N . ASN A 1 94 ? 1.863 1.065 9.074 1.00 98.19 94 ASN A N 1
ATOM 744 C CA . ASN A 1 94 ? 2.197 -0.307 8.726 1.00 98.19 94 ASN A CA 1
ATOM 745 C C . ASN A 1 94 ? 1.706 -0.575 7.297 1.00 98.19 94 ASN A C 1
ATOM 747 O O . ASN A 1 94 ? 0.578 -0.215 6.952 1.00 98.19 94 ASN A O 1
ATOM 751 N N . ILE A 1 95 ? 2.550 -1.188 6.465 1.00 98.44 95 ILE A N 1
ATOM 752 C CA . ILE A 1 95 ? 2.257 -1.441 5.050 1.00 98.44 95 ILE A CA 1
ATOM 753 C C . ILE A 1 95 ? 1.922 -2.916 4.841 1.00 98.44 95 ILE A C 1
ATOM 755 O O . ILE A 1 95 ? 2.708 -3.792 5.191 1.00 98.44 95 ILE A O 1
ATOM 759 N N . TYR A 1 96 ? 0.789 -3.170 4.195 1.00 97.75 96 TYR A N 1
ATOM 760 C CA . TYR A 1 96 ? 0.272 -4.496 3.877 1.00 97.75 96 TYR A CA 1
ATOM 761 C C . TYR A 1 96 ? 0.082 -4.608 2.368 1.00 97.75 96 TYR A C 1
ATOM 763 O O . TYR A 1 96 ? -0.904 -4.114 1.821 1.00 97.75 96 TYR A O 1
ATOM 771 N N . LEU A 1 97 ? 1.045 -5.215 1.673 1.00 96.69 97 LEU A N 1
ATOM 772 C CA . LEU A 1 97 ? 0.913 -5.514 0.246 1.00 96.69 97 LEU A CA 1
ATOM 773 C C . LEU A 1 97 ? 0.097 -6.785 0.030 1.00 96.69 97 LEU A C 1
ATOM 775 O O . LEU A 1 97 ? 0.109 -7.694 0.853 1.00 96.69 97 LEU A O 1
ATOM 779 N N . SER A 1 98 ? -0.536 -6.886 -1.137 1.00 95.06 98 SER A N 1
ATOM 780 C CA . SER A 1 98 ? -1.103 -8.140 -1.627 1.00 95.06 98 SER A CA 1
ATOM 781 C C . SER A 1 98 ? -0.091 -9.273 -1.506 1.00 95.06 98 SER A C 1
ATOM 783 O O . SER A 1 98 ? 1.050 -9.106 -1.942 1.00 95.06 98 SER A O 1
ATOM 785 N N . GLN A 1 99 ? -0.528 -10.445 -1.048 1.00 94.44 99 GLN A N 1
ATOM 786 C CA . GLN A 1 99 ? 0.271 -11.666 -0.942 1.00 94.44 99 GLN A CA 1
ATOM 787 C C . GLN A 1 99 ? 0.984 -12.021 -2.251 1.00 94.44 99 GLN A C 1
ATOM 789 O O . GLN A 1 99 ? 2.025 -12.675 -2.210 1.00 94.44 99 GLN A O 1
ATOM 794 N N . ARG A 1 100 ? 0.478 -11.539 -3.400 1.00 93.69 100 ARG A N 1
ATOM 795 C CA . ARG A 1 100 ? 1.151 -11.590 -4.707 1.00 93.69 100 ARG A CA 1
ATOM 796 C C . ARG A 1 100 ? 2.618 -11.150 -4.651 1.00 93.69 100 ARG A C 1
ATOM 798 O O . ARG A 1 100 ? 3.409 -11.679 -5.421 1.00 93.69 100 ARG A O 1
ATOM 805 N N . SER A 1 101 ? 2.985 -10.205 -3.783 1.00 95.06 101 SER A N 1
ATOM 806 C CA . SER A 1 101 ? 4.373 -9.741 -3.621 1.00 95.06 101 SER A CA 1
ATOM 807 C C . SER A 1 101 ? 5.294 -10.787 -2.991 1.00 95.06 101 SER A C 1
ATOM 809 O O . SER A 1 101 ? 6.510 -10.720 -3.145 1.00 95.06 101 SER A O 1
ATOM 811 N N . GLY A 1 102 ? 4.733 -11.792 -2.318 1.00 94.81 102 GLY A N 1
ATOM 812 C CA . GLY A 1 102 ? 5.485 -12.861 -1.682 1.00 94.81 102 GLY A CA 1
ATOM 813 C C . GLY A 1 102 ? 6.055 -13.872 -2.676 1.00 94.81 102 GLY A C 1
ATOM 814 O O . GLY A 1 102 ? 5.465 -14.171 -3.713 1.00 94.81 102 GLY A O 1
ATOM 815 N N . TRP A 1 103 ? 7.177 -14.487 -2.300 1.00 93.50 103 TRP A N 1
ATOM 816 C CA . TRP A 1 103 ? 7.915 -15.461 -3.117 1.00 93.50 103 TRP A CA 1
ATOM 817 C C . TRP A 1 103 ? 7.064 -16.636 -3.633 1.00 93.50 103 TRP A C 1
ATOM 819 O O . TRP A 1 103 ? 7.311 -17.147 -4.723 1.00 93.50 103 TRP A O 1
ATOM 829 N N . ARG A 1 104 ? 6.036 -17.053 -2.877 1.00 92.88 104 ARG A N 1
ATOM 830 C CA . ARG A 1 104 ? 5.117 -18.142 -3.263 1.00 92.88 104 ARG A CA 1
ATOM 831 C C . ARG A 1 104 ? 4.276 -17.815 -4.499 1.00 92.88 104 ARG A C 1
ATOM 833 O O . ARG A 1 104 ? 3.729 -18.725 -5.107 1.00 92.88 104 ARG A O 1
ATOM 840 N N . TYR A 1 105 ? 4.181 -16.538 -4.859 1.00 91.81 105 TYR A N 1
ATOM 841 C CA . TYR A 1 105 ? 3.417 -16.032 -5.995 1.00 91.81 105 TYR A CA 1
ATOM 842 C C . TYR A 1 105 ? 4.325 -15.481 -7.100 1.00 91.81 105 TYR A C 1
ATOM 844 O O . TYR A 1 105 ? 3.872 -14.676 -7.912 1.00 91.81 105 TYR A O 1
ATOM 852 N N . ARG A 1 106 ? 5.597 -15.906 -7.161 1.00 92.31 106 ARG A N 1
ATOM 853 C CA . ARG A 1 106 ? 6.570 -15.433 -8.163 1.00 92.31 106 ARG A CA 1
ATOM 854 C C . ARG A 1 106 ? 6.046 -15.542 -9.599 1.00 92.31 106 ARG A C 1
ATOM 856 O O . ARG A 1 106 ? 6.228 -14.619 -10.382 1.00 92.31 106 ARG A O 1
ATOM 863 N N . ASP A 1 107 ? 5.314 -16.604 -9.928 1.00 91.75 107 ASP A N 1
ATOM 864 C CA . ASP A 1 107 ? 4.742 -16.794 -11.272 1.00 91.75 107 ASP A CA 1
ATOM 865 C C . ASP A 1 107 ? 3.651 -15.756 -11.612 1.00 91.75 107 ASP A C 1
ATOM 867 O O . ASP A 1 107 ? 3.369 -15.476 -12.781 1.00 91.75 107 ASP A O 1
ATOM 871 N N . ASN A 1 108 ? 3.059 -15.129 -10.590 1.00 92.12 108 ASN A N 1
ATOM 872 C CA . ASN A 1 108 ? 2.121 -14.020 -10.723 1.00 92.12 108 ASN A CA 1
ATOM 873 C C . ASN A 1 108 ? 2.812 -12.647 -10.695 1.00 92.12 108 ASN A C 1
ATOM 875 O O . ASN A 1 108 ? 2.111 -11.635 -10.722 1.00 92.12 108 ASN A O 1
ATOM 879 N N . GLN A 1 109 ? 4.146 -12.583 -10.645 1.00 93.69 109 GLN A N 1
ATOM 880 C CA . GLN A 1 109 ? 4.935 -11.348 -10.643 1.00 93.69 109 GLN A CA 1
ATOM 881 C C . GLN A 1 109 ? 5.546 -11.051 -12.013 1.00 93.69 109 GLN A C 1
ATOM 883 O O . GLN A 1 109 ? 5.685 -11.939 -12.855 1.00 93.69 109 GLN A O 1
ATOM 888 N N . PHE A 1 110 ? 5.826 -9.777 -12.274 1.00 93.00 110 PHE A N 1
ATOM 889 C CA . PHE A 1 110 ? 6.657 -9.362 -13.404 1.00 93.00 110 PHE A CA 1
ATOM 890 C C . PHE A 1 110 ? 8.119 -9.332 -12.970 1.00 93.00 110 PHE A C 1
ATOM 892 O O . PHE A 1 110 ? 8.396 -9.066 -11.799 1.00 93.00 110 PHE A O 1
ATOM 899 N N . ASP A 1 111 ? 9.022 -9.589 -13.912 1.00 91.88 111 ASP A N 1
ATOM 900 C CA . ASP A 1 111 ? 10.462 -9.611 -13.643 1.00 91.88 111 ASP A CA 1
ATOM 901 C C . ASP A 1 111 ? 11.043 -8.195 -13.481 1.00 91.88 111 ASP A C 1
ATOM 903 O O . ASP A 1 111 ? 12.107 -8.036 -12.891 1.00 91.88 111 ASP A O 1
ATOM 907 N N . ASP A 1 112 ? 10.354 -7.169 -13.996 1.00 91.56 112 ASP A N 1
ATOM 908 C CA . ASP A 1 112 ? 10.806 -5.778 -14.015 1.00 91.56 112 ASP A CA 1
ATOM 909 C C . ASP A 1 112 ? 10.121 -4.904 -12.951 1.00 91.56 112 ASP A C 1
ATOM 911 O O . ASP A 1 112 ? 10.716 -4.606 -11.916 1.00 91.56 112 ASP A O 1
ATOM 915 N N . ILE A 1 113 ? 8.885 -4.472 -13.199 1.00 93.06 113 ILE A N 1
ATOM 916 C CA . ILE A 1 113 ? 8.111 -3.581 -12.339 1.00 93.06 113 ILE A CA 1
ATOM 917 C C . ILE A 1 113 ? 6.762 -4.214 -12.043 1.00 93.06 113 ILE A C 1
ATOM 919 O O . ILE A 1 113 ? 6.006 -4.648 -12.914 1.00 93.06 113 ILE A O 1
ATOM 923 N N . ASN A 1 114 ? 6.439 -4.249 -10.763 1.00 94.12 114 ASN A N 1
ATOM 924 C CA . ASN A 1 114 ? 5.205 -4.802 -10.265 1.00 94.12 114 ASN A CA 1
ATOM 925 C C . ASN A 1 114 ? 4.204 -3.699 -9.912 1.00 94.12 114 ASN A C 1
ATOM 927 O O . ASN A 1 114 ? 4.546 -2.565 -9.597 1.00 94.12 114 ASN A O 1
ATOM 931 N N . GLN A 1 115 ? 2.923 -4.058 -9.973 1.00 91.88 115 GLN A N 1
ATOM 932 C CA . GLN A 1 115 ? 1.804 -3.179 -9.644 1.00 91.88 115 GLN A CA 1
ATOM 933 C C . GLN A 1 115 ? 0.988 -3.799 -8.516 1.00 91.88 115 GLN A C 1
ATOM 935 O O . GLN A 1 115 ? -0.123 -4.293 -8.718 1.00 91.88 115 GLN A O 1
ATOM 940 N N . TYR A 1 116 ? 1.573 -3.863 -7.326 1.00 95.06 116 TYR A N 1
ATOM 941 C CA . TYR A 1 116 ? 0.865 -4.362 -6.159 1.00 95.06 116 TYR A CA 1
ATOM 942 C C . TYR A 1 116 ? -0.241 -3.400 -5.729 1.00 95.06 116 TYR A C 1
ATOM 944 O O . TYR A 1 116 ? -0.257 -2.205 -6.044 1.00 95.06 116 TYR A O 1
ATOM 952 N N . THR A 1 117 ? -1.197 -3.975 -5.016 1.00 94.56 117 THR A N 1
ATOM 953 C CA . THR A 1 117 ? -2.232 -3.260 -4.282 1.00 94.56 117 THR A CA 1
ATOM 954 C C . THR A 1 117 ? -2.080 -3.607 -2.809 1.00 94.56 117 THR A C 1
ATOM 956 O O . THR A 1 117 ? -1.391 -4.574 -2.482 1.00 94.56 117 THR A O 1
ATOM 959 N N . GLY A 1 118 ? -2.661 -2.809 -1.924 1.00 96.12 118 GLY A N 1
ATOM 960 C CA . GLY A 1 118 ? -2.497 -3.024 -0.499 1.00 96.12 118 GLY A CA 1
ATOM 961 C C . GLY A 1 118 ? -3.053 -1.888 0.337 1.00 96.12 118 GLY A C 1
ATOM 962 O O . GLY A 1 118 ? -3.828 -1.064 -0.153 1.00 96.12 118 GLY A O 1
ATOM 963 N N . PHE A 1 119 ? -2.627 -1.849 1.593 1.00 97.88 119 PHE A N 1
ATOM 964 C CA . PHE A 1 119 ? -3.028 -0.849 2.570 1.00 97.88 119 PHE A CA 1
ATOM 965 C C . PHE A 1 119 ? -1.817 -0.267 3.288 1.00 97.88 119 PHE A C 1
ATOM 967 O O . PHE A 1 119 ? -0.890 -0.988 3.644 1.00 97.88 119 PHE A O 1
ATOM 974 N N . ALA A 1 120 ? -1.854 1.033 3.546 1.00 98.25 120 ALA A N 1
ATOM 975 C CA . ALA A 1 120 ? -1.079 1.672 4.593 1.00 98.25 120 ALA A CA 1
ATOM 976 C C . ALA A 1 120 ? -2.043 1.951 5.750 1.00 98.25 120 ALA A C 1
ATOM 978 O O . ALA A 1 120 ? -3.025 2.671 5.571 1.00 98.25 120 ALA A O 1
ATOM 979 N N . VAL A 1 121 ? -1.800 1.364 6.920 1.00 97.94 121 VAL A N 1
ATOM 980 C CA . VAL A 1 121 ? -2.662 1.514 8.103 1.00 97.94 121 VAL A CA 1
ATOM 981 C C . VAL A 1 121 ? -1.893 2.200 9.219 1.00 97.94 121 VAL A C 1
ATOM 983 O O . VAL A 1 121 ? -0.779 1.789 9.535 1.00 97.94 121 VAL A O 1
ATOM 986 N N . ASN A 1 122 ? -2.470 3.245 9.808 1.00 96.50 122 ASN A N 1
ATOM 987 C CA . ASN A 1 122 ? -1.865 3.975 10.912 1.00 96.50 122 ASN A CA 1
ATOM 988 C C . ASN A 1 122 ? -1.489 3.006 12.046 1.00 96.50 122 ASN A C 1
ATOM 990 O O . ASN A 1 122 ? -2.299 2.177 12.459 1.00 96.50 122 ASN A O 1
ATOM 994 N N . LYS A 1 123 ? -0.262 3.123 12.563 1.00 96.56 123 LYS A N 1
ATOM 995 C CA . LYS A 1 123 ? 0.308 2.227 13.584 1.00 96.56 123 LYS A CA 1
ATOM 996 C C . LYS A 1 123 ? -0.481 2.164 14.893 1.00 96.56 123 LYS A C 1
ATOM 998 O O . LYS A 1 123 ? -0.286 1.230 15.663 1.00 96.56 123 LYS A O 1
ATOM 1003 N N . SER A 1 124 ? -1.351 3.139 15.156 1.00 94.06 124 SER A N 1
ATOM 1004 C CA . SER A 1 124 ? -2.251 3.124 16.315 1.00 94.06 124 SER A CA 1
ATOM 1005 C C . SER A 1 124 ? -3.407 2.117 16.199 1.00 94.06 124 SER A C 1
ATOM 1007 O O . SER A 1 124 ? -4.097 1.876 17.189 1.00 94.06 124 SER A O 1
ATOM 1009 N N . LEU A 1 125 ? -3.629 1.528 15.018 1.00 94.12 125 LEU A N 1
ATOM 1010 C CA . LEU A 1 125 ? -4.699 0.568 14.757 1.00 94.12 125 LEU A CA 1
ATOM 1011 C C . LEU A 1 125 ? -4.192 -0.875 14.781 1.00 94.12 125 LEU A C 1
ATOM 1013 O O . LEU A 1 125 ? -3.103 -1.185 14.299 1.00 94.12 125 LEU A O 1
ATOM 1017 N N . GLU A 1 126 ? -5.025 -1.776 15.298 1.00 95.25 126 GLU A N 1
ATOM 1018 C CA . GLU A 1 126 ? -4.776 -3.216 15.250 1.00 95.25 126 GLU A CA 1
ATOM 1019 C C . GLU A 1 126 ? -5.237 -3.756 13.888 1.00 95.25 126 GLU A C 1
ATOM 1021 O O . GLU A 1 126 ? -6.345 -3.455 13.436 1.00 95.25 126 GLU A O 1
ATOM 1026 N N . VAL A 1 127 ? -4.392 -4.554 13.230 1.00 96.75 127 VAL A N 1
ATOM 1027 C CA . VAL A 1 127 ? -4.686 -5.144 11.918 1.00 96.75 127 VAL A CA 1
ATOM 1028 C C . VAL A 1 127 ? -4.504 -6.651 11.970 1.00 96.75 127 VAL A C 1
ATOM 1030 O O . VAL A 1 127 ? -3.502 -7.150 12.480 1.00 96.75 127 VAL A O 1
ATOM 1033 N N . LYS A 1 128 ? -5.452 -7.370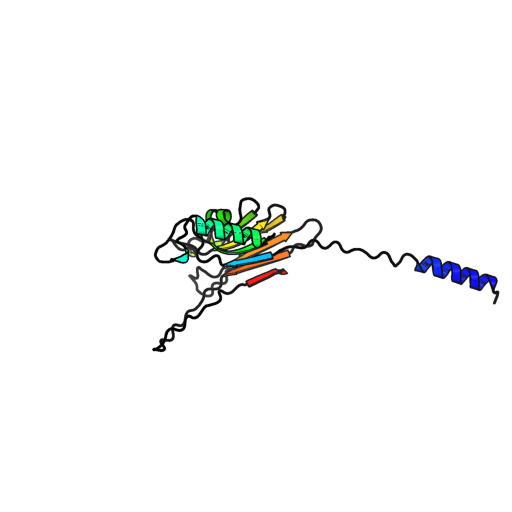 11.373 1.00 96.75 128 LYS A N 1
ATOM 1034 C CA . LYS A 1 128 ? -5.347 -8.799 11.092 1.00 96.75 128 LYS A CA 1
ATOM 1035 C C . LYS A 1 128 ? -5.415 -9.030 9.588 1.00 96.75 128 LYS A C 1
ATOM 1037 O O . LYS A 1 128 ? -6.414 -8.717 8.943 1.00 96.75 128 LYS A O 1
ATOM 1042 N N . GLU A 1 129 ? -4.344 -9.582 9.033 1.00 96.44 129 GLU A N 1
ATOM 1043 C CA . GLU A 1 129 ? -4.281 -9.967 7.625 1.00 96.44 129 GLU A CA 1
ATOM 1044 C C . GLU A 1 129 ? -5.052 -11.261 7.371 1.00 96.44 129 GLU A C 1
ATOM 1046 O O . GLU A 1 129 ? -5.058 -12.185 8.188 1.00 96.44 129 GLU A O 1
ATOM 1051 N N . HIS A 1 130 ? -5.669 -11.342 6.198 1.00 95.69 130 HIS A N 1
ATOM 1052 C CA . HIS A 1 130 ? -6.337 -12.543 5.717 1.00 95.69 130 HIS A CA 1
ATOM 1053 C C . HIS A 1 130 ? -5.711 -13.021 4.416 1.00 95.69 130 HIS A C 1
ATOM 1055 O O . HIS A 1 130 ? -4.838 -12.385 3.831 1.00 95.69 130 HIS A O 1
ATOM 1061 N N . LYS A 1 131 ? -6.162 -14.185 3.949 1.00 95.06 131 LYS A N 1
ATOM 1062 C CA . LYS A 1 131 ? -5.766 -14.686 2.638 1.00 95.06 131 LYS A CA 1
ATOM 1063 C C . LYS A 1 131 ? -6.331 -13.787 1.537 1.00 95.06 131 LYS A C 1
ATOM 1065 O O . LYS A 1 131 ? -7.535 -13.533 1.507 1.00 95.06 131 LYS A O 1
ATOM 1070 N N . ASP A 1 132 ? -5.466 -13.390 0.609 1.00 93.25 132 ASP A N 1
ATOM 1071 C CA . ASP A 1 132 ? -5.861 -12.618 -0.566 1.00 93.25 132 ASP A CA 1
ATOM 1072 C C . ASP A 1 132 ? -6.816 -13.407 -1.463 1.00 93.25 132 ASP A C 1
ATOM 1074 O O . ASP A 1 132 ? -6.705 -14.628 -1.631 1.00 93.25 132 ASP A O 1
ATOM 1078 N N . LEU A 1 133 ? -7.713 -12.678 -2.125 1.00 90.31 133 LEU A N 1
ATOM 1079 C CA . LEU A 1 133 ? -8.552 -13.240 -3.175 1.00 90.31 133 LEU A CA 1
ATOM 1080 C C . LEU A 1 133 ? -7.820 -13.131 -4.513 1.00 90.31 133 LEU A C 1
ATOM 1082 O O . LEU A 1 133 ? -7.518 -12.036 -4.993 1.00 90.31 133 LEU A O 1
ATOM 1086 N N . ASN A 1 134 ? -7.562 -14.276 -5.144 1.00 88.56 134 ASN A N 1
ATOM 1087 C CA . ASN A 1 134 ? -7.097 -14.318 -6.524 1.00 88.56 134 ASN A CA 1
ATOM 1088 C C . ASN A 1 134 ? -8.307 -14.179 -7.459 1.00 88.56 134 ASN A C 1
ATOM 1090 O O . ASN A 1 134 ? -9.140 -15.077 -7.548 1.00 88.56 134 ASN A O 1
ATOM 1094 N N . LEU A 1 135 ? -8.394 -13.044 -8.151 1.00 86.94 135 LEU A N 1
ATOM 1095 C CA . LEU A 1 135 ? -9.490 -12.688 -9.057 1.00 86.94 135 LEU A CA 1
ATOM 1096 C C . LEU A 1 135 ? -9.107 -12.893 -10.533 1.00 86.94 135 LEU A C 1
ATOM 1098 O O . LEU A 1 135 ? -9.753 -12.360 -11.441 1.00 86.94 135 LEU A O 1
ATOM 1102 N N . ASN A 1 136 ? -8.012 -13.606 -10.808 1.00 84.06 136 ASN A N 1
ATOM 1103 C CA . ASN A 1 136 ? -7.601 -13.894 -12.173 1.00 84.06 136 ASN A CA 1
ATOM 1104 C C . ASN A 1 136 ? -8.523 -14.946 -12.800 1.00 84.06 136 ASN A C 1
ATOM 1106 O O . ASN A 1 136 ? -8.637 -16.067 -12.323 1.00 84.06 136 ASN A O 1
ATOM 1110 N N . THR A 1 137 ? -9.135 -14.585 -13.926 1.00 82.88 137 THR A N 1
ATOM 1111 C CA . THR A 1 137 ? -9.935 -15.493 -14.764 1.00 82.88 137 THR A CA 1
ATOM 1112 C C . THR A 1 137 ? -9.079 -16.310 -15.737 1.00 82.88 137 THR A C 1
ATOM 1114 O O . THR A 1 137 ? -9.571 -17.220 -16.393 1.00 82.88 137 THR A O 1
ATOM 1117 N N . GLU A 1 138 ? -7.800 -15.955 -15.876 1.00 81.88 138 GLU A N 1
ATOM 1118 C CA . GLU A 1 138 ? -6.829 -16.584 -16.773 1.00 81.88 138 GLU A CA 1
ATOM 1119 C C . GLU A 1 138 ? -5.817 -17.378 -15.940 1.00 81.88 138 GLU A C 1
ATOM 1121 O O . GLU A 1 138 ? -5.363 -16.890 -14.903 1.00 81.88 138 GLU A O 1
ATOM 1126 N N . ARG A 1 139 ? -5.396 -18.554 -16.430 1.00 75.38 139 ARG A N 1
ATOM 1127 C CA . ARG A 1 139 ? -4.441 -19.447 -15.743 1.00 75.38 139 ARG A CA 1
ATOM 1128 C C . ARG A 1 139 ? -3.137 -18.749 -15.323 1.00 75.38 139 ARG A C 1
ATOM 1130 O O . ARG A 1 139 ? -2.603 -19.064 -14.269 1.00 75.38 139 ARG A O 1
ATOM 1137 N N . ASN A 1 140 ? -2.671 -17.778 -16.113 1.00 79.56 140 ASN A N 1
ATOM 1138 C CA . ASN A 1 140 ? -1.430 -17.026 -15.877 1.00 79.56 140 ASN A CA 1
ATOM 1139 C C . ASN A 1 140 ? -1.696 -15.539 -15.584 1.00 79.56 140 ASN A C 1
ATOM 1141 O O . ASN A 1 140 ? -0.882 -14.670 -15.901 1.00 79.56 140 ASN A O 1
ATOM 1145 N N . GLY A 1 141 ? -2.871 -15.214 -15.042 1.00 85.69 141 GLY A N 1
ATOM 1146 C CA . GLY A 1 141 ? -3.193 -13.839 -14.692 1.00 85.69 141 GLY A CA 1
ATOM 1147 C C . GLY A 1 141 ? -2.289 -13.314 -13.570 1.00 85.69 141 GLY A C 1
ATOM 1148 O O . GLY A 1 141 ? -2.072 -13.980 -12.557 1.00 85.69 141 GLY A O 1
ATOM 1149 N N . LYS A 1 142 ? -1.748 -12.107 -13.761 1.00 87.62 142 LYS A N 1
ATOM 1150 C CA . LYS A 1 142 ? -0.805 -11.476 -12.822 1.00 87.62 142 LYS A CA 1
ATOM 1151 C C . LYS A 1 142 ? -1.409 -10.325 -12.019 1.00 87.62 142 LYS A C 1
ATOM 1153 O O . LYS A 1 142 ? -0.969 -10.054 -10.917 1.00 87.62 142 LYS A O 1
ATOM 1158 N N . LEU A 1 143 ? -2.417 -9.631 -12.544 1.00 85.38 143 LEU A N 1
ATOM 1159 C CA . LEU A 1 143 ? -2.802 -8.310 -12.021 1.00 85.38 143 LEU A CA 1
ATOM 1160 C C . LEU A 1 143 ? -4.040 -8.307 -11.118 1.00 85.38 143 LEU A C 1
ATOM 1162 O O . LEU A 1 143 ? -4.265 -7.326 -10.419 1.00 85.38 143 LEU A O 1
ATOM 1166 N N . ARG A 1 144 ? -4.861 -9.363 -11.139 1.00 86.88 144 ARG A N 1
ATOM 1167 C CA . ARG A 1 144 ? -6.159 -9.368 -10.448 1.00 86.88 144 ARG A CA 1
ATOM 1168 C C . ARG A 1 144 ? -6.045 -10.056 -9.085 1.00 86.88 144 ARG A C 1
ATOM 1170 O O . ARG A 1 144 ? -6.338 -11.241 -8.962 1.00 86.88 144 ARG A O 1
ATOM 1177 N N . PHE A 1 145 ? -5.606 -9.311 -8.076 1.00 88.56 145 PHE A N 1
ATOM 1178 C CA . PHE A 1 145 ? -5.578 -9.742 -6.674 1.00 88.56 145 PHE A CA 1
ATOM 1179 C C . PHE A 1 145 ? -6.318 -8.723 -5.806 1.00 88.56 145 PHE A C 1
ATOM 1181 O O . PHE A 1 145 ? -6.282 -7.524 -6.100 1.00 88.56 145 PHE A O 1
ATOM 1188 N N . ALA A 1 146 ? -6.994 -9.204 -4.763 1.00 90.31 146 ALA A N 1
ATOM 1189 C CA . ALA A 1 146 ? -7.578 -8.362 -3.729 1.00 90.31 146 ALA A CA 1
ATOM 1190 C C . ALA A 1 146 ? -6.945 -8.672 -2.372 1.00 90.31 146 ALA A C 1
ATOM 1192 O O . ALA A 1 146 ? -7.054 -9.799 -1.882 1.00 90.31 146 ALA A O 1
ATOM 1193 N N . THR A 1 147 ? -6.319 -7.658 -1.781 1.00 93.75 147 THR A N 1
ATOM 1194 C CA . THR A 1 147 ? -5.812 -7.692 -0.409 1.00 93.75 147 THR A CA 1
ATOM 1195 C C . THR A 1 147 ? -6.975 -7.560 0.557 1.00 93.75 147 THR A C 1
ATOM 1197 O O . THR A 1 147 ? -7.864 -6.733 0.334 1.00 93.75 147 THR A O 1
ATOM 1200 N N . TYR A 1 148 ? -6.963 -8.356 1.622 1.00 94.56 148 TYR A N 1
ATOM 1201 C CA . TYR A 1 148 ? -8.011 -8.360 2.635 1.00 94.56 148 TYR A CA 1
ATOM 1202 C C . TYR A 1 148 ? -7.413 -8.244 4.038 1.00 94.56 148 TYR A C 1
ATOM 1204 O O . TYR A 1 148 ? -6.594 -9.068 4.450 1.00 94.56 148 TYR A O 1
ATOM 1212 N N . ILE A 1 149 ? -7.851 -7.222 4.773 1.00 95.75 149 ILE A N 1
ATOM 1213 C CA . ILE A 1 149 ? -7.488 -7.005 6.171 1.00 95.75 149 ILE A CA 1
ATOM 1214 C C . ILE A 1 149 ? -8.734 -6.755 7.030 1.00 95.75 149 ILE A C 1
ATOM 1216 O O . ILE A 1 149 ? -9.738 -6.219 6.565 1.00 95.75 149 ILE A O 1
ATOM 1220 N N . GLU A 1 150 ? -8.648 -7.118 8.304 1.00 94.94 150 GLU A N 1
ATOM 1221 C CA . GLU A 1 150 ? -9.529 -6.645 9.372 1.00 94.94 150 GLU A CA 1
ATOM 1222 C C . GLU A 1 150 ? -8.801 -5.528 10.131 1.00 94.94 150 GLU A C 1
ATOM 1224 O O . GLU A 1 150 ? -7.687 -5.737 10.609 1.00 94.94 150 GLU A O 1
ATOM 1229 N N . VAL A 1 151 ? -9.420 -4.353 10.252 1.00 93.44 151 VAL A N 1
ATOM 1230 C CA . VAL A 1 151 ? -8.891 -3.202 11.000 1.00 93.44 151 VAL A CA 1
ATOM 1231 C C . VAL A 1 151 ? -9.743 -2.977 12.238 1.00 93.44 151 VAL A C 1
ATOM 1233 O O . VAL A 1 151 ? -10.957 -2.798 12.145 1.00 93.44 151 VAL A O 1
ATOM 1236 N N . LYS A 1 152 ? -9.116 -2.940 13.409 1.00 90.94 152 LYS A N 1
ATOM 1237 C CA . LYS A 1 152 ? -9.803 -2.799 14.689 1.00 90.94 152 LYS A CA 1
ATOM 1238 C C . LYS A 1 152 ? -9.353 -1.534 15.411 1.00 90.94 152 LYS A C 1
ATOM 1240 O O . LYS A 1 152 ? -8.165 -1.298 15.629 1.00 90.94 152 LYS A O 1
ATOM 1245 N N . ARG A 1 153 ? -10.340 -0.715 15.785 1.00 86.94 153 ARG A N 1
ATOM 1246 C CA . ARG A 1 153 ? -10.157 0.447 16.664 1.00 86.94 153 ARG A CA 1
ATOM 1247 C C . ARG A 1 153 ? -10.367 0.029 18.124 1.00 86.94 153 ARG A C 1
ATOM 1249 O O . ARG A 1 153 ? -11.149 -0.893 18.378 1.00 86.94 153 ARG A O 1
ATOM 1256 N N . PRO A 1 154 ? -9.748 0.727 19.091 1.00 80.12 154 PRO A N 1
ATOM 1257 C CA . PRO A 1 154 ? -10.066 0.539 20.501 1.00 80.12 154 PRO A CA 1
ATOM 1258 C C . PRO A 1 154 ? -11.574 0.677 20.741 1.00 80.12 154 PRO A C 1
ATOM 1260 O O . PRO A 1 154 ? -12.187 1.647 20.295 1.00 80.12 154 PRO A O 1
ATOM 1263 N N . ASN A 1 155 ? -12.165 -0.292 21.443 1.00 81.00 155 ASN A N 1
ATOM 1264 C CA . ASN A 1 155 ? -13.581 -0.302 21.833 1.00 81.00 155 ASN A CA 1
ATOM 1265 C C . ASN A 1 155 ? -14.596 -0.224 20.672 1.00 81.00 155 ASN A C 1
ATOM 1267 O O . ASN A 1 155 ? -15.739 0.169 20.891 1.00 81.00 155 ASN A O 1
ATOM 1271 N N . ALA A 1 156 ? -14.210 -0.606 19.450 1.00 82.25 156 ALA A N 1
ATOM 1272 C CA . ALA A 1 156 ? -15.119 -0.687 18.308 1.00 82.25 156 ALA A CA 1
ATOM 1273 C C . ALA A 1 156 ? -15.084 -2.076 17.659 1.00 82.25 156 ALA A C 1
ATOM 1275 O O . ALA A 1 156 ? -14.124 -2.834 17.817 1.00 82.25 156 ALA A O 1
ATOM 1276 N N . ALA A 1 157 ? -16.132 -2.392 16.897 1.00 83.56 157 ALA A N 1
ATOM 1277 C CA . ALA A 1 157 ? -16.139 -3.572 16.043 1.00 83.56 157 ALA A CA 1
ATOM 1278 C C . ALA A 1 157 ? -15.009 -3.496 15.002 1.00 83.56 157 ALA A C 1
ATOM 1280 O O . ALA A 1 157 ? -14.637 -2.409 14.541 1.00 83.56 157 ALA A O 1
ATOM 1281 N N . ALA A 1 158 ? -14.468 -4.662 14.647 1.00 88.75 158 ALA A N 1
ATOM 1282 C CA . ALA A 1 158 ? -13.529 -4.771 13.543 1.00 88.75 158 ALA A CA 1
ATOM 1283 C C . ALA A 1 158 ? -14.231 -4.406 12.230 1.00 88.75 158 ALA A C 1
ATOM 1285 O O . ALA A 1 158 ? -15.409 -4.698 12.045 1.00 88.75 158 ALA A O 1
ATOM 1286 N N . ILE A 1 159 ? -13.487 -3.758 11.344 1.00 90.56 159 ILE A N 1
ATOM 1287 C CA . ILE A 1 159 ? -13.928 -3.372 10.011 1.00 90.56 159 ILE A CA 1
ATOM 1288 C C . ILE A 1 159 ? -13.192 -4.230 8.995 1.00 90.56 159 ILE A C 1
ATOM 1290 O O . ILE A 1 159 ? -11.965 -4.335 9.043 1.00 90.56 159 ILE A O 1
ATOM 1294 N N . HIS A 1 160 ? -13.928 -4.798 8.050 1.00 91.88 160 HIS A N 1
ATOM 1295 C CA . HIS A 1 160 ? -13.363 -5.608 6.981 1.00 91.88 160 HIS A CA 1
ATOM 1296 C C . HIS A 1 160 ? -13.064 -4.717 5.778 1.00 91.88 160 HIS A C 1
ATOM 1298 O O . HIS A 1 160 ? -13.960 -4.051 5.264 1.00 91.88 160 HIS A O 1
ATOM 1304 N N . ALA A 1 161 ? -11.812 -4.701 5.325 1.00 91.25 161 ALA A N 1
ATOM 1305 C CA . ALA A 1 161 ? -11.375 -3.883 4.203 1.00 91.25 161 ALA A CA 1
ATOM 1306 C C . ALA A 1 161 ? -10.802 -4.751 3.080 1.00 91.25 161 ALA A C 1
ATOM 1308 O O . ALA A 1 161 ? -9.823 -5.476 3.268 1.00 91.25 161 ALA A O 1
ATOM 1309 N N . TYR A 1 162 ? -11.388 -4.624 1.889 1.00 91.69 162 TYR A N 1
ATOM 1310 C CA . TYR A 1 162 ? -10.911 -5.268 0.664 1.00 91.69 162 TYR A CA 1
ATOM 1311 C C . TYR A 1 162 ? -10.408 -4.228 -0.319 1.00 91.69 162 TYR A C 1
ATOM 1313 O O . TYR A 1 162 ? -11.120 -3.271 -0.607 1.00 91.69 162 TYR A O 1
ATOM 1321 N N . GLN A 1 163 ? -9.222 -4.446 -0.877 1.00 90.25 163 GLN A N 1
ATOM 1322 C CA . GLN A 1 163 ? -8.622 -3.553 -1.859 1.00 90.25 163 GLN A CA 1
ATOM 1323 C C . GLN A 1 163 ? -8.142 -4.359 -3.062 1.00 90.25 163 GLN A C 1
ATOM 1325 O O . GLN A 1 163 ? -7.285 -5.228 -2.934 1.00 90.25 163 GLN A O 1
ATOM 1330 N N . CYS A 1 164 ? -8.697 -4.069 -4.241 1.00 84.56 164 CYS A N 1
ATOM 1331 C CA . CYS A 1 164 ? -8.354 -4.772 -5.477 1.00 84.56 164 CYS A CA 1
ATOM 1332 C C . CYS A 1 164 ? -7.929 -3.831 -6.608 1.00 84.56 164 CYS A C 1
ATOM 1334 O O . CYS A 1 164 ? -8.364 -2.679 -6.690 1.00 84.56 164 CYS A O 1
ATOM 1336 N N . THR A 1 165 ? -7.127 -4.370 -7.526 1.00 72.88 165 THR A N 1
ATOM 1337 C CA . THR A 1 165 ? -6.823 -3.736 -8.812 1.00 72.88 165 THR A CA 1
ATOM 1338 C C . THR A 1 165 ? -7.422 -4.580 -9.929 1.00 72.88 165 THR A C 1
ATOM 1340 O O . THR A 1 165 ? -7.119 -5.767 -10.069 1.00 72.88 165 THR A O 1
ATOM 1343 N N . LEU A 1 166 ? -8.277 -3.974 -10.752 1.00 66.44 166 LEU A N 1
ATOM 1344 C CA . LEU A 1 166 ? -8.853 -4.646 -11.914 1.00 66.44 166 LEU A CA 1
ATOM 1345 C C . LEU A 1 166 ? -8.027 -4.341 -13.166 1.00 66.44 166 LEU A C 1
ATOM 1347 O O . LEU A 1 166 ? -7.766 -3.185 -13.500 1.00 66.44 166 LEU A O 1
ATOM 1351 N N . LYS A 1 167 ? -7.644 -5.395 -13.897 1.00 60.00 167 LYS A N 1
ATOM 1352 C CA . LYS A 1 167 ? -6.996 -5.271 -15.209 1.00 60.00 167 LYS A CA 1
ATOM 1353 C C . LYS A 1 167 ? -7.968 -4.615 -16.196 1.00 60.00 167 LYS A C 1
ATOM 1355 O O . LYS A 1 167 ? -9.025 -5.174 -16.488 1.00 60.00 167 LYS A O 1
ATOM 1360 N N . ARG A 1 168 ? -7.576 -3.468 -16.756 1.00 56.59 168 ARG A N 1
ATOM 1361 C CA . ARG A 1 168 ? -8.248 -2.822 -17.892 1.00 56.59 168 ARG A CA 1
ATOM 1362 C C . ARG A 1 168 ? -8.105 -3.704 -19.136 1.00 56.59 168 ARG A C 1
ATOM 1364 O O . ARG A 1 168 ? -6.991 -4.038 -19.529 1.00 56.59 168 ARG A O 1
ATOM 1371 N N . VAL A 1 169 ? -9.212 -4.045 -19.793 1.00 42.69 169 VAL A N 1
ATOM 1372 C CA . VAL A 1 169 ? -9.178 -4.592 -21.158 1.00 42.69 169 VAL A CA 1
ATOM 1373 C C . VAL A 1 169 ? -9.290 -3.413 -22.119 1.00 42.69 169 VAL A C 1
ATOM 1375 O O . VAL A 1 169 ? -10.360 -2.831 -22.272 1.00 42.69 169 VAL A O 1
ATOM 1378 N N . ALA A 1 170 ? -8.189 -3.025 -22.758 1.00 41.41 170 ALA A N 1
ATOM 1379 C CA . ALA A 1 170 ? -8.247 -2.120 -23.898 1.00 41.41 170 ALA A CA 1
ATOM 1380 C C . ALA A 1 170 ? -8.642 -2.935 -25.139 1.00 41.41 170 ALA A C 1
ATOM 1382 O O . ALA A 1 170 ? -7.793 -3.553 -25.773 1.00 41.41 170 ALA A O 1
ATOM 1383 N N . LYS A 1 171 ? -9.928 -2.950 -25.508 1.00 34.34 171 LYS A N 1
ATOM 1384 C CA . LYS A 1 171 ? -10.282 -3.229 -26.906 1.00 34.34 171 LYS A CA 1
ATOM 1385 C C . LYS A 1 171 ? -9.995 -1.952 -27.692 1.00 34.34 171 LYS A C 1
ATOM 1387 O O . LYS A 1 171 ? -10.801 -1.029 -27.690 1.00 34.34 171 LYS A O 1
ATOM 1392 N N . LEU A 1 172 ? -8.826 -1.885 -28.323 1.00 33.84 172 LEU A N 1
ATOM 1393 C CA . LEU A 1 172 ? -8.552 -0.890 -29.357 1.00 33.84 172 LEU A CA 1
ATOM 1394 C C . LEU A 1 172 ? -9.460 -1.207 -30.551 1.00 33.84 172 LEU A C 1
ATOM 1396 O O . LEU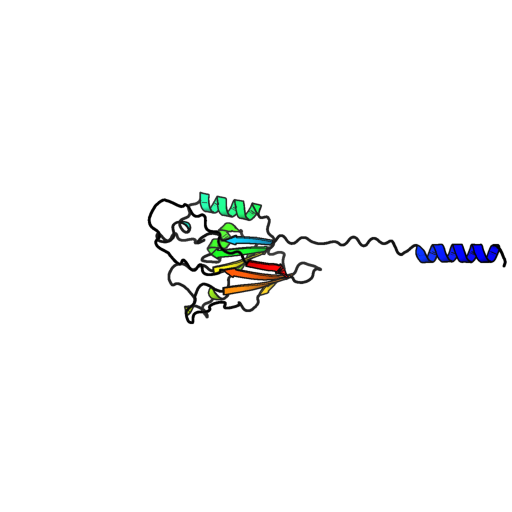 A 1 172 ? -9.138 -2.069 -31.365 1.00 33.84 172 LEU A O 1
ATOM 1400 N N . LYS A 1 173 ? -10.607 -0.536 -30.659 1.00 31.14 173 LYS A N 1
ATOM 1401 C CA . LYS A 1 173 ? -11.291 -0.420 -31.947 1.00 31.14 173 LYS A CA 1
ATOM 1402 C C . LYS A 1 173 ? -10.602 0.738 -32.668 1.00 31.14 173 LYS A C 1
ATOM 1404 O O . LYS A 1 173 ? -10.695 1.876 -32.220 1.00 31.14 173 LYS A O 1
ATOM 1409 N N . LYS A 1 174 ? -9.822 0.435 -33.711 1.00 38.09 174 LYS A N 1
ATOM 1410 C CA . LYS A 1 174 ? -9.294 1.451 -34.632 1.00 38.09 174 LYS A CA 1
ATOM 1411 C C . LYS A 1 174 ? -10.495 2.122 -35.296 1.00 38.09 174 LYS A C 1
ATOM 1413 O O . LYS A 1 174 ? -11.053 1.563 -36.231 1.00 38.09 174 LYS A O 1
ATOM 1418 N N . GLU A 1 175 ? -10.885 3.291 -34.814 1.00 36.44 175 GLU A N 1
ATOM 1419 C CA . GLU A 1 175 ? -11.657 4.237 -35.610 1.00 36.44 175 GLU A CA 1
ATOM 1420 C C . GLU A 1 175 ? -10.764 5.452 -35.848 1.00 36.44 175 GLU A C 1
ATOM 1422 O O . GLU A 1 175 ? -10.233 6.085 -34.936 1.00 36.44 175 GLU A O 1
ATOM 1427 N N . THR A 1 176 ? -10.466 5.632 -37.126 1.00 42.50 176 THR A N 1
ATOM 1428 C CA . THR A 1 176 ? -9.588 6.636 -37.702 1.00 42.50 176 THR A CA 1
ATOM 1429 C C . THR A 1 176 ? -10.205 8.026 -37.509 1.00 42.50 176 THR A C 1
ATOM 1431 O O . THR A 1 176 ? -11.399 8.192 -37.733 1.00 42.50 176 THR A O 1
ATOM 1434 N N . THR A 1 177 ? -9.357 9.016 -37.210 1.00 39.53 177 THR A N 1
ATOM 1435 C CA . THR A 1 177 ? -9.571 10.486 -37.200 1.00 39.53 177 THR A CA 1
ATOM 1436 C C . THR A 1 177 ? -9.936 11.177 -35.862 1.00 39.53 177 THR A C 1
ATOM 1438 O O . THR A 1 177 ? -10.937 10.881 -35.224 1.00 39.53 177 THR A O 1
ATOM 1441 N N . ALA A 1 178 ? -9.096 12.175 -35.524 1.00 33.31 178 ALA A N 1
ATOM 1442 C CA . ALA A 1 178 ? -9.160 13.211 -34.470 1.00 33.31 178 ALA A CA 1
ATOM 1443 C C . ALA A 1 178 ? -8.758 12.854 -33.006 1.00 33.31 178 ALA A C 1
ATOM 1445 O O . ALA A 1 178 ? -9.025 11.755 -32.520 1.00 33.31 178 ALA A O 1
ATOM 1446 N N . PRO A 1 179 ? -8.083 13.781 -32.275 1.00 36.81 179 PRO A N 1
ATOM 1447 C CA . PRO A 1 179 ? -7.443 13.494 -30.994 1.00 36.81 179 PRO A CA 1
ATOM 1448 C C . PRO A 1 179 ? -8.451 13.610 -29.848 1.00 36.81 179 PRO A C 1
ATOM 1450 O O . PRO A 1 179 ? -8.598 14.655 -29.216 1.00 36.81 179 PRO A O 1
ATOM 1453 N N . VAL A 1 180 ? -9.131 12.513 -29.532 1.00 29.22 180 VAL A N 1
ATOM 1454 C CA . VAL A 1 180 ? -9.870 12.416 -28.273 1.00 29.22 180 VAL A CA 1
ATOM 1455 C C . VAL A 1 180 ? -8.854 12.180 -27.154 1.00 29.22 180 VAL A C 1
ATOM 1457 O O . VAL A 1 180 ? -8.362 11.068 -26.968 1.00 29.22 180 VAL A O 1
ATOM 1460 N N . ARG A 1 181 ? -8.522 13.222 -26.379 1.00 34.38 181 ARG A N 1
ATOM 1461 C CA . ARG A 1 181 ? -7.901 13.040 -25.056 1.00 34.38 181 ARG A CA 1
ATOM 1462 C C . ARG A 1 181 ? -8.947 12.419 -24.131 1.00 34.38 181 ARG A C 1
ATOM 1464 O O . ARG A 1 181 ? -9.657 13.116 -23.414 1.00 34.38 181 ARG A O 1
ATOM 1471 N N . SER A 1 182 ? -9.062 11.097 -24.165 1.00 26.00 182 SER A N 1
ATOM 1472 C CA . SER A 1 182 ? -9.861 10.355 -23.198 1.00 26.00 182 SER A CA 1
ATOM 1473 C C . SER A 1 182 ? -9.088 10.279 -21.880 1.00 26.00 182 SER A C 1
ATOM 1475 O O . SER A 1 182 ? -8.121 9.523 -21.768 1.00 26.00 182 SER A O 1
ATOM 1477 N N . PHE A 1 183 ? -9.503 11.053 -20.878 1.00 27.14 183 PHE A N 1
ATOM 1478 C CA . PHE A 1 183 ? -9.163 10.766 -19.487 1.00 27.14 183 PHE A CA 1
ATOM 1479 C C . PHE A 1 183 ? -9.889 9.479 -19.084 1.00 27.14 183 PHE A C 1
ATOM 1481 O O . PHE A 1 183 ? -11.113 9.398 -19.171 1.00 27.14 183 PHE A O 1
ATOM 1488 N N . VAL A 1 184 ? -9.137 8.447 -18.697 1.00 32.94 184 VAL A N 1
ATOM 1489 C CA . VAL A 1 184 ? -9.691 7.130 -18.357 1.00 32.94 184 VAL A CA 1
ATOM 1490 C C . VAL A 1 184 ? -9.565 6.896 -16.857 1.00 32.94 184 VAL A C 1
ATOM 1492 O O . VAL A 1 184 ? -8.459 6.832 -16.325 1.00 32.94 184 VAL A O 1
ATOM 1495 N N . LEU A 1 185 ? -10.709 6.761 -16.184 1.00 32.28 185 LEU A N 1
ATOM 1496 C CA . LEU A 1 185 ? -10.805 6.480 -14.753 1.00 32.28 185 LEU A CA 1
ATOM 1497 C C . LEU A 1 185 ? -10.351 5.042 -14.451 1.00 32.28 185 LEU A C 1
ATOM 1499 O O . LEU A 1 185 ? -10.870 4.077 -15.016 1.00 32.28 185 LEU A O 1
ATOM 1503 N N . LYS A 1 186 ? -9.370 4.906 -13.550 1.00 46.38 186 LYS A N 1
ATOM 1504 C CA . LYS A 1 186 ? -8.903 3.628 -12.996 1.00 46.38 186 LYS A CA 1
ATOM 1505 C C . LYS A 1 186 ? -9.902 3.143 -11.937 1.00 46.38 186 LYS A C 1
ATOM 1507 O O . LYS A 1 186 ? -10.275 3.909 -11.051 1.00 46.38 186 LYS A O 1
ATOM 1512 N N . GLY A 1 187 ? -10.358 1.894 -12.054 1.00 44.81 187 GLY A N 1
ATOM 1513 C CA . GLY A 1 187 ? -11.372 1.310 -11.172 1.00 44.81 187 GLY A CA 1
ATOM 1514 C C . GLY A 1 187 ? -10.900 1.255 -9.719 1.00 44.81 187 GLY A C 1
ATOM 1515 O O . GLY A 1 187 ? -9.883 0.633 -9.427 1.00 44.81 187 GLY A O 1
ATOM 1516 N N . LYS A 1 188 ? -11.642 1.910 -8.823 1.00 49.78 188 LYS A N 1
ATOM 1517 C CA . LYS A 1 188 ? -11.459 1.847 -7.370 1.00 49.78 188 LYS A CA 1
ATOM 1518 C C . LYS A 1 188 ? -12.478 0.860 -6.813 1.00 49.78 188 LYS A C 1
ATOM 1520 O O . LYS A 1 188 ? -13.669 1.029 -7.054 1.00 49.78 188 LYS A O 1
ATOM 1525 N N . CYS A 1 189 ? -12.033 -0.149 -6.074 1.00 46.50 189 CYS A N 1
ATOM 1526 C CA . CYS A 1 189 ? -12.926 -0.931 -5.229 1.00 46.50 189 CYS A CA 1
ATOM 1527 C C . CYS A 1 189 ? -12.252 -1.106 -3.873 1.00 46.50 189 CYS A C 1
ATOM 1529 O O . CYS A 1 189 ? -11.336 -1.918 -3.727 1.00 46.50 189 CYS A O 1
ATOM 1531 N N . LEU A 1 190 ? -12.695 -0.268 -2.940 1.00 59.59 190 LEU A N 1
ATOM 1532 C CA . LEU A 1 190 ? -12.505 -0.428 -1.514 1.00 59.59 190 LEU A CA 1
ATOM 1533 C C . LEU A 1 190 ? -13.881 -0.795 -0.956 1.00 59.59 190 LEU A C 1
ATOM 1535 O O . LEU A 1 190 ? -14.803 0.015 -1.044 1.00 59.59 190 LEU A O 1
ATOM 1539 N N . ILE A 1 191 ? -14.026 -2.008 -0.431 1.00 58.41 191 ILE A N 1
ATOM 1540 C CA . ILE A 1 191 ? -15.249 -2.424 0.263 1.00 58.41 191 ILE A CA 1
ATOM 1541 C C . ILE A 1 191 ? -14.934 -2.400 1.748 1.00 58.41 191 ILE A C 1
ATOM 1543 O O . ILE A 1 191 ? -14.006 -3.083 2.182 1.00 58.41 191 ILE A O 1
ATOM 1547 N N . VAL A 1 192 ? -15.688 -1.584 2.480 1.00 59.88 192 VAL A N 1
ATOM 1548 C CA . VAL A 1 192 ? -15.615 -1.444 3.933 1.00 59.88 192 VAL A CA 1
ATOM 1549 C C . VAL A 1 192 ? -16.950 -1.928 4.484 1.00 59.88 192 VAL A C 1
ATOM 1551 O O . VAL A 1 192 ? -17.983 -1.349 4.144 1.00 59.88 192 VAL A O 1
ATOM 1554 N N . GLY A 1 193 ? -16.929 -3.016 5.252 1.00 46.97 193 GLY A N 1
ATOM 1555 C CA . GLY A 1 193 ? -18.109 -3.657 5.840 1.00 46.97 193 GLY A CA 1
ATOM 1556 C C . GLY A 1 193 ? -17.933 -3.946 7.319 1.00 46.97 193 GLY A C 1
ATOM 1557 O O . GLY A 1 193 ? -16.763 -4.074 7.758 1.00 46.97 193 GLY A O 1
#

Organism: NCBI:txid1481914

InterPro domains:
  IPR036691 Endonuclease/exonuclease/phosphatase superfamily [G3DSA:3.60.10.10] (23-183)
  IPR036691 Endonuclease/exonuclease/phosphatase superfamily [SSF56219] (25-122)